Protein AF-A0A7J7FVP9-F1 (afdb_monomer_lite)

Structure (mmCIF, N/CA/C/O backbone):
data_AF-A0A7J7FVP9-F1
#
_entry.id   AF-A0A7J7FVP9-F1
#
loop_
_atom_site.group_PDB
_atom_site.id
_atom_site.type_symbol
_atom_site.label_atom_id
_atom_site.label_alt_id
_atom_site.label_comp_id
_atom_site.label_asym_id
_atom_site.label_entity_id
_atom_site.label_seq_id
_atom_site.pdbx_PDB_ins_code
_atom_site.Cartn_x
_atom_site.Cartn_y
_atom_site.Cartn_z
_atom_site.occupancy
_atom_site.B_iso_or_equiv
_atom_site.auth_seq_id
_atom_site.auth_comp_id
_atom_site.auth_asym_id
_atom_site.auth_atom_id
_atom_site.pdbx_PDB_model_num
ATOM 1 N N . MET A 1 1 ? 51.820 -10.305 -64.524 1.00 46.25 1 MET A N 1
ATOM 2 C CA . MET A 1 1 ? 53.115 -10.790 -65.041 1.00 46.25 1 MET A CA 1
ATOM 3 C C . MET A 1 1 ? 53.000 -12.302 -65.089 1.00 46.25 1 MET A C 1
ATOM 5 O O . MET A 1 1 ? 53.019 -12.920 -64.034 1.00 46.25 1 MET A O 1
ATOM 9 N N . ALA A 1 2 ? 52.688 -12.874 -66.255 1.00 51.16 2 ALA A N 1
ATOM 10 C CA . ALA A 1 2 ? 52.626 -14.327 -66.386 1.00 51.16 2 ALA A CA 1
ATOM 11 C C . ALA A 1 2 ? 54.058 -14.850 -66.218 1.00 51.16 2 ALA A C 1
ATOM 13 O O . ALA A 1 2 ? 54.921 -14.568 -67.045 1.00 51.16 2 ALA A O 1
ATOM 14 N N . LEU A 1 3 ? 54.328 -15.476 -65.075 1.00 54.69 3 LEU A N 1
ATOM 15 C CA . LEU A 1 3 ? 55.591 -16.151 -64.811 1.00 54.69 3 LEU A CA 1
ATOM 16 C C . LEU A 1 3 ? 55.612 -17.394 -65.698 1.00 54.69 3 LEU A C 1
ATOM 18 O O . LEU A 1 3 ? 54.770 -18.268 -65.521 1.00 54.69 3 LEU A O 1
ATOM 22 N N . LEU A 1 4 ? 56.534 -17.437 -66.662 1.00 61.69 4 LEU A N 1
ATOM 23 C CA . LEU A 1 4 ? 56.798 -18.642 -67.441 1.00 61.69 4 LEU A CA 1
ATOM 24 C C . LEU A 1 4 ? 57.354 -19.675 -66.456 1.00 61.69 4 LEU A C 1
ATOM 26 O O . LEU A 1 4 ? 58.439 -19.477 -65.898 1.00 61.69 4 LEU A O 1
ATOM 30 N N . LEU A 1 5 ? 56.562 -20.695 -66.133 1.00 66.50 5 LEU A N 1
ATOM 31 C CA . LEU A 1 5 ? 56.961 -21.683 -65.140 1.00 66.50 5 LEU A CA 1
ATOM 32 C C . LEU A 1 5 ? 58.098 -22.527 -65.737 1.00 66.50 5 LEU A C 1
ATOM 34 O O . LEU A 1 5 ? 58.122 -22.741 -66.947 1.00 66.50 5 LEU A O 1
ATOM 38 N N . PRO A 1 6 ? 59.045 -23.039 -64.931 1.00 62.59 6 PRO A N 1
ATOM 39 C CA . PRO A 1 6 ? 60.166 -23.831 -65.445 1.00 62.59 6 PRO A CA 1
ATOM 40 C C . PRO A 1 6 ? 59.749 -25.000 -66.358 1.00 62.59 6 PRO A C 1
ATOM 42 O O . PRO A 1 6 ? 60.444 -25.293 -67.324 1.00 62.59 6 PRO A O 1
ATOM 45 N N . GLY A 1 7 ? 58.576 -25.600 -66.120 1.00 66.56 7 GLY A N 1
ATOM 46 C CA . GLY A 1 7 ? 58.023 -26.664 -66.970 1.00 66.56 7 GLY A CA 1
ATOM 47 C C . GLY A 1 7 ? 57.478 -26.205 -68.333 1.00 66.56 7 GLY A C 1
ATOM 48 O O . GLY A 1 7 ? 57.317 -27.032 -69.228 1.00 66.56 7 GLY A O 1
ATOM 49 N N . ASP A 1 8 ? 57.217 -24.910 -68.526 1.00 66.38 8 ASP A N 1
ATOM 50 C CA . ASP A 1 8 ? 56.791 -24.353 -69.819 1.00 66.38 8 ASP A CA 1
ATOM 51 C C . ASP A 1 8 ? 57.980 -24.226 -70.789 1.00 66.38 8 ASP A C 1
ATOM 53 O O . ASP A 1 8 ? 57.819 -24.350 -72.001 1.00 66.38 8 ASP A O 1
ATOM 57 N N . LEU A 1 9 ? 59.194 -24.028 -70.258 1.00 65.81 9 LEU A N 1
ATOM 58 C CA . LEU A 1 9 ? 60.435 -23.958 -71.040 1.00 65.81 9 LEU A CA 1
ATOM 59 C C . LEU A 1 9 ? 60.844 -25.327 -71.596 1.00 65.81 9 LEU A C 1
ATOM 61 O O . LEU A 1 9 ? 61.280 -25.410 -72.741 1.00 65.81 9 LEU A O 1
ATOM 65 N N . GLU A 1 10 ? 60.669 -26.393 -70.811 1.00 67.44 10 GLU A N 1
ATOM 66 C CA . GLU A 1 10 ? 60.951 -27.770 -71.241 1.00 67.44 10 GLU A CA 1
ATOM 67 C C . GLU A 1 10 ? 59.985 -28.223 -72.342 1.00 67.44 10 GLU A C 1
ATOM 69 O O . GLU A 1 10 ? 60.416 -28.794 -73.340 1.00 67.44 10 GLU A O 1
ATOM 74 N N . ARG A 1 11 ? 58.694 -27.884 -72.225 1.00 66.69 11 ARG A N 1
ATOM 75 C CA . ARG A 1 11 ? 57.677 -28.208 -73.238 1.00 66.69 11 ARG A CA 1
ATOM 76 C C . ARG A 1 11 ? 57.886 -27.453 -74.558 1.00 66.69 11 ARG A C 1
ATOM 78 O O . ARG A 1 11 ? 57.565 -27.983 -75.614 1.00 66.69 11 ARG A O 1
ATOM 85 N N . ASN A 1 12 ? 58.448 -26.243 -74.517 1.00 64.56 12 ASN A N 1
ATOM 86 C CA . ASN A 1 12 ? 58.739 -25.441 -75.713 1.00 64.56 12 ASN A CA 1
ATOM 87 C C . ASN A 1 12 ? 59.925 -25.970 -76.544 1.00 64.56 12 ASN A C 1
ATOM 89 O O . ASN A 1 12 ? 59.983 -25.717 -77.746 1.00 64.56 12 ASN A O 1
ATOM 93 N N . ALA A 1 13 ? 60.855 -26.724 -75.944 1.00 65.88 13 ALA A N 1
ATOM 94 C CA . ALA A 1 13 ? 62.005 -27.298 -76.654 1.00 65.88 13 ALA A CA 1
ATOM 95 C C . ALA A 1 13 ? 61.624 -28.421 -77.643 1.00 65.88 13 ALA A C 1
ATOM 97 O O . ALA A 1 13 ? 62.423 -28.762 -78.514 1.00 65.88 13 ALA A O 1
ATOM 98 N N . GLU A 1 14 ? 60.414 -28.979 -77.521 1.00 70.06 14 GLU A N 1
ATOM 99 C CA . GLU A 1 14 ? 59.884 -30.042 -78.389 1.00 70.06 14 GLU A CA 1
ATOM 100 C C . GLU A 1 14 ? 59.126 -29.513 -79.625 1.00 70.06 14 GLU A C 1
ATOM 102 O O . GLU A 1 14 ? 58.870 -30.278 -80.555 1.00 70.06 14 GLU A O 1
ATOM 107 N N . TYR A 1 15 ? 58.788 -28.217 -79.673 1.00 69.94 15 TYR A N 1
ATOM 108 C CA . TYR A 1 15 ? 58.068 -27.589 -80.793 1.00 69.94 15 TYR A CA 1
ATOM 109 C C . TYR A 1 15 ? 59.016 -27.029 -81.864 1.00 69.94 15 TYR A C 1
ATOM 111 O O . TYR A 1 15 ? 60.122 -26.568 -81.566 1.00 69.94 15 TYR A O 1
ATOM 119 N N . SER A 1 16 ? 58.577 -26.998 -83.129 1.00 78.81 16 SER A N 1
ATOM 120 C CA . SER A 1 16 ? 59.342 -26.341 -84.201 1.00 78.81 16 SER A CA 1
ATOM 121 C C . SER A 1 16 ? 59.449 -24.826 -83.967 1.00 78.81 16 SER A C 1
ATOM 123 O O . SER A 1 16 ? 58.600 -24.221 -83.311 1.00 78.81 16 SER A O 1
ATOM 125 N N . GLU A 1 17 ? 60.479 -24.174 -84.520 1.00 76.06 17 GLU A N 1
ATOM 126 C CA . GLU A 1 17 ? 60.683 -22.719 -84.369 1.00 76.06 17 GLU A CA 1
ATOM 127 C C . GLU A 1 17 ? 59.438 -21.901 -84.767 1.00 76.06 17 GLU A C 1
ATOM 129 O O . GLU A 1 17 ? 59.111 -20.897 -84.132 1.00 76.06 17 GLU A O 1
ATOM 134 N N . TYR A 1 18 ? 58.706 -22.366 -85.785 1.00 82.00 18 TYR A N 1
ATOM 135 C CA . TYR A 1 18 ? 57.476 -21.736 -86.263 1.00 82.00 18 TYR A CA 1
ATOM 136 C C . TYR A 1 18 ? 56.301 -21.895 -85.282 1.00 82.00 18 TYR A C 1
ATOM 138 O O . TYR A 1 18 ? 55.587 -20.928 -85.013 1.00 82.00 18 TYR A O 1
ATOM 146 N N . GLU A 1 19 ? 56.113 -23.084 -84.705 1.00 81.62 19 GLU A N 1
ATOM 147 C CA . GLU A 1 19 ? 55.066 -23.346 -83.703 1.00 81.62 19 GLU A CA 1
ATOM 148 C C . GLU A 1 19 ? 55.330 -22.587 -82.400 1.00 81.62 19 GLU A C 1
ATOM 150 O O . GLU A 1 19 ? 54.413 -21.999 -81.828 1.00 81.62 19 GLU A O 1
ATOM 155 N N . ASN A 1 20 ? 56.596 -22.506 -81.986 1.00 82.38 20 ASN A N 1
ATOM 156 C CA . ASN A 1 20 ? 57.019 -21.698 -80.846 1.00 82.38 20 ASN A CA 1
ATOM 157 C C . ASN A 1 20 ? 56.723 -20.201 -81.055 1.00 82.38 20 ASN A C 1
ATOM 159 O O . ASN A 1 20 ? 56.251 -19.526 -80.137 1.00 82.38 20 ASN A O 1
ATOM 163 N N . TYR A 1 21 ? 56.945 -19.673 -82.265 1.00 83.69 21 TYR A N 1
ATOM 164 C CA . TYR A 1 21 ? 56.615 -18.283 -82.596 1.00 83.69 21 TYR A CA 1
ATOM 165 C C . TYR A 1 21 ? 55.100 -18.020 -82.570 1.00 83.69 21 TYR A C 1
ATOM 167 O O . TYR A 1 21 ? 54.656 -17.021 -81.997 1.00 83.69 21 TYR A O 1
ATOM 175 N N . ALA A 1 22 ? 54.296 -18.927 -83.132 1.00 86.31 22 ALA A N 1
ATOM 176 C CA . ALA A 1 22 ? 52.837 -18.824 -83.111 1.00 86.31 22 ALA A CA 1
ATOM 177 C C . ALA A 1 22 ? 52.268 -18.889 -81.680 1.00 86.31 22 ALA A C 1
ATOM 179 O O . ALA A 1 22 ? 51.412 -18.077 -81.317 1.00 86.31 22 ALA A O 1
ATOM 180 N N . LEU A 1 23 ? 52.790 -19.792 -80.844 1.00 85.75 23 LEU A N 1
ATOM 181 C CA . LEU A 1 23 ? 52.402 -19.933 -79.439 1.00 85.75 23 LEU A CA 1
ATOM 182 C C . LEU A 1 23 ? 52.766 -18.685 -78.615 1.00 85.75 23 LEU A C 1
ATOM 184 O O . LEU A 1 23 ? 51.957 -18.201 -77.820 1.00 85.75 23 LEU A O 1
ATOM 188 N N . MET A 1 24 ? 53.948 -18.105 -78.848 1.00 87.00 24 MET A N 1
ATOM 189 C CA . MET A 1 24 ? 54.376 -16.851 -78.215 1.00 87.00 24 MET A CA 1
ATOM 190 C C . MET A 1 24 ? 53.452 -15.685 -78.580 1.00 87.00 24 MET A C 1
ATOM 192 O O . MET A 1 24 ? 53.012 -14.947 -77.693 1.00 87.00 24 MET A O 1
ATOM 196 N N . LEU A 1 25 ? 53.088 -15.552 -79.859 1.00 89.06 25 LEU A N 1
ATOM 197 C CA . LEU A 1 25 ? 52.128 -14.540 -80.299 1.00 89.06 25 LEU A CA 1
ATOM 198 C C . LEU A 1 25 ? 50.765 -14.734 -79.625 1.00 89.06 25 LEU A C 1
ATOM 200 O O . LEU A 1 25 ? 50.219 -13.772 -79.083 1.00 89.06 25 LEU A O 1
ATOM 204 N N . GLN A 1 26 ? 50.244 -15.960 -79.573 1.00 89.88 26 GLN A N 1
ATOM 205 C CA . GLN A 1 26 ? 48.969 -16.257 -78.916 1.00 89.88 26 GLN A CA 1
ATOM 206 C C . GLN A 1 26 ? 48.980 -15.890 -77.425 1.00 89.88 26 GLN A C 1
ATOM 208 O O . GLN A 1 26 ? 48.074 -15.199 -76.951 1.00 89.88 26 GLN A O 1
ATOM 213 N N . HIS A 1 27 ? 50.013 -16.294 -76.682 1.00 86.75 27 HIS A N 1
ATOM 214 C CA . HIS A 1 27 ? 50.136 -15.945 -75.267 1.00 86.75 27 HIS A CA 1
ATOM 215 C C . HIS A 1 27 ? 50.326 -14.445 -75.048 1.00 86.75 27 HIS A C 1
ATOM 217 O O . HIS A 1 27 ? 49.789 -13.904 -74.082 1.00 86.75 27 HIS A O 1
ATOM 223 N N . SER A 1 28 ? 51.031 -13.753 -75.948 1.00 87.19 28 SER A N 1
ATOM 224 C CA . SER A 1 28 ? 51.177 -12.297 -75.874 1.00 87.19 28 SER A CA 1
ATOM 225 C C . SER A 1 28 ? 49.830 -11.587 -76.040 1.00 87.19 28 SER A C 1
ATOM 227 O O . SER A 1 28 ? 49.496 -10.714 -75.238 1.00 87.19 28 SER A O 1
ATOM 229 N N . VAL A 1 29 ? 49.002 -12.023 -76.996 1.00 94.50 29 VAL A N 1
ATOM 230 C CA . VAL A 1 29 ? 47.646 -11.494 -77.201 1.00 94.50 29 VAL A CA 1
ATOM 231 C C . VAL A 1 29 ? 46.778 -11.758 -75.972 1.00 94.50 29 VAL A C 1
ATOM 233 O O . VAL A 1 29 ? 46.127 -10.840 -75.473 1.00 94.50 29 VAL A O 1
ATOM 236 N N . GLN A 1 30 ? 46.814 -12.977 -75.429 1.00 93.81 30 GLN A N 1
ATOM 237 C CA . GLN A 1 30 ? 46.062 -13.332 -74.225 1.00 93.81 30 GLN A CA 1
ATOM 238 C C . GLN A 1 30 ? 46.515 -12.509 -73.004 1.00 93.81 30 GLN A C 1
ATOM 240 O O . GLN A 1 30 ? 45.684 -12.029 -72.234 1.00 93.81 30 GLN A O 1
ATOM 245 N N . ALA A 1 31 ? 47.822 -12.286 -72.835 1.00 92.75 31 ALA A N 1
ATOM 246 C CA . ALA A 1 31 ? 48.372 -11.467 -71.755 1.00 92.75 31 ALA A CA 1
ATOM 247 C C . ALA A 1 31 ? 47.945 -9.995 -71.866 1.00 92.75 31 ALA A C 1
ATOM 249 O O . ALA A 1 31 ? 47.614 -9.381 -70.850 1.00 92.75 31 ALA A O 1
ATOM 250 N N . ILE A 1 32 ? 47.905 -9.442 -73.082 1.00 94.12 32 ILE A N 1
ATOM 251 C CA . ILE A 1 32 ? 47.421 -8.078 -73.338 1.00 94.12 32 ILE A CA 1
ATOM 252 C C . ILE A 1 32 ? 45.931 -7.965 -72.999 1.00 94.12 32 ILE A C 1
ATOM 254 O O . ILE A 1 32 ? 45.536 -7.027 -72.309 1.00 94.12 32 ILE A O 1
ATOM 258 N N . GLN A 1 33 ? 45.107 -8.928 -73.424 1.00 95.12 33 GLN A N 1
ATOM 259 C CA . GLN A 1 33 ? 43.673 -8.949 -73.111 1.00 95.12 33 GLN A CA 1
ATOM 260 C C . GLN A 1 33 ? 43.418 -9.019 -71.601 1.00 95.12 33 GLN A C 1
ATOM 262 O O . GLN A 1 33 ? 42.625 -8.235 -71.079 1.00 95.12 33 GLN A O 1
ATOM 267 N N . HIS A 1 34 ? 44.130 -9.895 -70.885 1.00 94.88 34 HIS A N 1
ATOM 268 C CA . HIS A 1 34 ? 44.042 -9.987 -69.423 1.00 94.88 34 HIS A CA 1
ATOM 269 C C . HIS A 1 34 ? 44.484 -8.697 -68.734 1.00 94.88 34 HIS A C 1
ATOM 271 O O . HIS A 1 34 ? 43.814 -8.235 -67.813 1.00 94.88 34 HIS A O 1
ATOM 277 N N . ALA A 1 35 ? 45.583 -8.085 -69.183 1.00 95.81 35 ALA A N 1
ATOM 278 C CA . ALA A 1 35 ? 46.056 -6.816 -68.635 1.00 95.81 35 ALA A CA 1
ATOM 279 C C . ALA A 1 35 ? 45.042 -5.684 -68.859 1.00 95.81 35 ALA A C 1
ATOM 281 O O . ALA A 1 35 ? 44.807 -4.883 -67.952 1.00 95.81 35 ALA A O 1
ATOM 282 N N . HIS A 1 36 ? 44.414 -5.634 -70.035 1.00 95.81 36 HIS A N 1
ATOM 283 C CA . HIS A 1 36 ? 43.373 -4.660 -70.347 1.00 95.81 36 HIS A CA 1
ATOM 284 C C . HIS A 1 36 ? 42.126 -4.861 -69.477 1.00 95.81 36 HIS A C 1
ATOM 286 O O . HIS A 1 36 ? 41.675 -3.910 -68.844 1.00 95.81 36 HIS A O 1
ATOM 292 N N . LEU A 1 37 ? 41.615 -6.093 -69.372 1.00 95.94 37 LEU A N 1
ATOM 293 C CA . LEU A 1 37 ? 40.459 -6.413 -68.527 1.00 95.94 37 LEU A CA 1
ATOM 294 C C . LEU A 1 37 ? 40.721 -6.071 -67.053 1.00 95.94 37 LEU A C 1
ATOM 296 O O . LEU A 1 37 ? 39.905 -5.409 -66.416 1.00 95.94 37 LEU A O 1
ATOM 300 N N . PHE A 1 38 ? 41.889 -6.454 -66.530 1.00 96.25 38 PHE A N 1
ATOM 301 C CA . PHE A 1 38 ? 42.303 -6.103 -65.172 1.00 96.25 38 PHE A CA 1
ATOM 302 C C . PHE A 1 38 ? 42.382 -4.581 -64.972 1.00 96.25 38 PHE A C 1
ATOM 304 O O . PHE A 1 38 ? 41.944 -4.065 -63.944 1.00 96.25 38 PHE A O 1
ATOM 311 N N . SER A 1 39 ? 42.893 -3.848 -65.965 1.00 95.31 39 SER A N 1
ATOM 312 C CA . SER A 1 39 ? 42.978 -2.383 -65.917 1.00 95.31 39 SER A CA 1
ATOM 313 C C . SER A 1 39 ? 41.597 -1.726 -65.922 1.00 95.31 39 SER A C 1
ATOM 315 O O . SER A 1 39 ? 41.376 -0.794 -65.149 1.00 95.31 39 SER A O 1
ATOM 317 N N . MET A 1 40 ? 40.659 -2.225 -66.734 1.00 95.44 40 MET A N 1
ATOM 318 C CA . MET A 1 40 ? 39.269 -1.756 -66.738 1.00 95.44 40 MET A CA 1
ATOM 319 C C . MET A 1 40 ? 38.600 -1.986 -65.381 1.00 95.44 40 MET A C 1
ATOM 321 O O . MET A 1 40 ? 38.047 -1.051 -64.809 1.00 95.44 40 MET A O 1
ATOM 325 N N . GLN A 1 41 ? 38.732 -3.184 -64.806 1.00 96.38 41 GLN A N 1
ATOM 326 C CA . GLN A 1 41 ? 38.165 -3.495 -63.490 1.00 96.38 41 GLN A CA 1
ATOM 327 C C . GLN A 1 41 ? 38.765 -2.621 -62.374 1.00 96.38 41 GLN A C 1
ATOM 329 O O . GLN A 1 41 ? 38.049 -2.137 -61.490 1.00 96.38 41 GLN A O 1
ATOM 334 N N . ALA A 1 42 ? 40.081 -2.392 -62.402 1.00 96.19 42 ALA A N 1
ATOM 335 C CA . ALA A 1 42 ? 40.752 -1.506 -61.454 1.00 96.19 42 ALA A CA 1
ATOM 336 C C . ALA A 1 42 ? 40.288 -0.047 -61.609 1.00 96.19 42 ALA A C 1
ATOM 338 O O . ALA A 1 42 ? 40.115 0.651 -60.607 1.00 96.19 42 ALA A O 1
ATOM 339 N N . PHE A 1 43 ? 40.054 0.405 -62.845 1.00 95.62 43 PHE A N 1
ATOM 340 C CA . PHE A 1 43 ? 39.521 1.734 -63.134 1.00 95.62 43 PHE A CA 1
ATOM 341 C C . PHE A 1 43 ? 38.090 1.896 -62.609 1.00 95.62 43 PHE A C 1
ATOM 343 O O . PHE A 1 43 ? 37.846 2.824 -61.841 1.00 95.62 43 PHE A O 1
ATOM 350 N N . GLU A 1 44 ? 37.188 0.957 -62.907 1.00 94.69 44 GLU A N 1
ATOM 351 C CA . GLU A 1 44 ? 35.811 0.958 -62.385 1.00 94.69 44 GLU A CA 1
ATOM 352 C C . GLU A 1 44 ? 35.775 0.945 -60.848 1.00 94.69 44 GLU A C 1
ATOM 354 O O . GLU A 1 44 ? 34.985 1.648 -60.217 1.00 94.69 44 GLU A O 1
ATOM 359 N N . THR A 1 45 ? 36.660 0.171 -60.210 1.00 95.56 45 THR A N 1
ATOM 360 C CA . THR A 1 45 ? 36.768 0.137 -58.742 1.00 95.56 45 THR A CA 1
ATOM 361 C C . THR A 1 45 ? 37.244 1.481 -58.190 1.00 95.56 45 THR A C 1
ATOM 363 O O . THR A 1 45 ? 36.721 1.970 -57.187 1.00 95.56 45 THR A O 1
ATOM 366 N N . ARG A 1 46 ? 38.227 2.107 -58.848 1.00 96.06 46 ARG A N 1
ATOM 367 C CA . ARG A 1 46 ? 38.750 3.425 -58.467 1.00 96.06 46 ARG A CA 1
ATOM 368 C C . ARG A 1 46 ? 37.705 4.525 -58.642 1.00 96.06 46 ARG A C 1
ATOM 370 O O . ARG A 1 46 ? 37.678 5.442 -57.824 1.00 96.06 46 ARG A O 1
ATOM 377 N N . GLU A 1 47 ? 36.871 4.429 -59.670 1.00 95.62 47 GLU A N 1
ATOM 378 C CA . GLU A 1 47 ? 35.770 5.357 -59.934 1.00 95.62 47 GLU A CA 1
ATOM 379 C C . GLU A 1 47 ? 34.696 5.298 -58.836 1.00 95.62 47 GLU A C 1
ATOM 381 O O . GLU A 1 47 ? 34.256 6.345 -58.369 1.00 95.62 47 GLU A O 1
ATOM 386 N N . LYS A 1 48 ? 34.349 4.099 -58.343 1.00 96.56 48 LYS A N 1
ATOM 387 C CA . LYS A 1 48 ? 33.351 3.897 -57.267 1.00 96.56 48 LYS A CA 1
ATOM 388 C C . LYS A 1 48 ? 33.880 4.181 -55.854 1.00 96.56 48 LYS A C 1
ATOM 390 O O . LYS A 1 48 ? 33.115 4.497 -54.943 1.00 96.56 48 LYS A O 1
ATOM 395 N N . LEU A 1 49 ? 35.193 4.083 -55.641 1.00 96.69 49 LEU A N 1
ATOM 396 C CA . LEU A 1 49 ? 35.846 4.296 -54.343 1.00 96.69 49 LEU A CA 1
ATOM 397 C C . LEU A 1 49 ? 35.483 5.618 -53.619 1.00 96.69 49 LEU A C 1
ATOM 399 O O . LEU A 1 49 ? 35.263 5.573 -52.404 1.00 96.69 49 LEU A O 1
ATOM 403 N N . PRO A 1 50 ? 35.440 6.800 -54.269 1.00 96.19 50 PRO A N 1
ATOM 404 C CA . PRO A 1 50 ? 35.067 8.046 -53.598 1.00 96.19 50 PRO A CA 1
ATOM 405 C C . PRO A 1 50 ? 33.621 8.056 -53.092 1.00 96.19 50 PRO A C 1
ATOM 407 O O . PRO A 1 50 ? 33.377 8.623 -52.025 1.00 96.19 50 PRO A O 1
ATOM 410 N N . ASP A 1 51 ? 32.690 7.429 -53.812 1.00 97.19 51 ASP A N 1
ATOM 411 C CA . ASP A 1 51 ? 31.285 7.339 -53.405 1.00 97.19 51 ASP A CA 1
ATOM 412 C C . ASP A 1 51 ? 31.153 6.460 -52.162 1.00 97.19 51 ASP A C 1
ATOM 414 O O . ASP A 1 51 ? 30.671 6.934 -51.131 1.00 97.19 51 ASP A O 1
ATOM 418 N N . ILE A 1 52 ? 31.756 5.265 -52.189 1.00 96.94 52 ILE A N 1
ATOM 419 C CA . ILE A 1 52 ? 31.842 4.364 -51.026 1.00 96.94 52 ILE A CA 1
ATOM 420 C C . ILE A 1 52 ? 32.472 5.089 -49.827 1.00 96.94 52 ILE A C 1
ATOM 422 O O . ILE A 1 52 ? 31.998 4.993 -48.696 1.00 96.94 52 ILE A O 1
ATOM 426 N N . LYS A 1 53 ? 33.535 5.873 -50.042 1.00 97.19 53 LYS A N 1
ATOM 427 C CA . LYS A 1 53 ? 34.184 6.639 -48.966 1.00 97.19 53 LYS A CA 1
ATOM 428 C C . LYS A 1 53 ? 33.268 7.718 -48.377 1.00 97.19 53 LYS A C 1
ATOM 430 O O . LYS A 1 53 ? 33.319 7.961 -47.163 1.00 97.19 53 LYS A O 1
ATOM 435 N N . ARG A 1 54 ? 32.456 8.385 -49.205 1.00 97.00 54 ARG A N 1
ATOM 436 C CA . ARG A 1 54 ? 31.456 9.363 -48.744 1.00 97.00 54 ARG A CA 1
ATOM 437 C C . ARG A 1 54 ? 30.354 8.674 -47.942 1.00 97.00 54 ARG A C 1
ATOM 439 O O . ARG A 1 54 ? 30.063 9.143 -46.843 1.00 97.00 54 ARG A O 1
ATOM 446 N N . GLU A 1 55 ? 29.842 7.541 -48.411 1.00 97.50 55 GLU A N 1
ATOM 447 C CA . GLU A 1 55 ? 28.843 6.730 -47.702 1.00 97.50 55 GLU A CA 1
ATOM 448 C C . GLU A 1 55 ? 29.358 6.234 -46.348 1.00 97.50 55 GLU A C 1
ATOM 450 O O . GLU A 1 55 ? 28.723 6.475 -45.324 1.00 97.50 55 GLU A O 1
ATOM 455 N N . VAL A 1 56 ? 30.562 5.655 -46.288 1.00 97.62 56 VAL A N 1
ATOM 456 C CA . VAL A 1 56 ? 31.185 5.222 -45.021 1.00 97.62 56 VAL A CA 1
ATOM 457 C C . VAL A 1 56 ? 31.335 6.394 -44.044 1.00 97.62 56 VAL A C 1
ATOM 459 O O . VAL A 1 56 ? 31.148 6.242 -42.835 1.00 97.62 56 VAL A O 1
ATOM 462 N N . SER A 1 57 ? 31.647 7.590 -44.548 1.00 97.88 57 SER A N 1
ATOM 463 C CA . SER A 1 57 ? 31.750 8.793 -43.716 1.00 97.88 57 SER A CA 1
ATOM 464 C C . SER A 1 57 ? 30.387 9.277 -43.208 1.00 97.88 57 SER A C 1
ATOM 466 O O . SER A 1 57 ? 30.307 9.741 -42.068 1.00 97.88 57 SER A O 1
ATOM 468 N N . ALA A 1 58 ? 29.330 9.170 -44.019 1.00 98.00 58 ALA A N 1
ATOM 469 C CA . ALA A 1 58 ? 27.955 9.478 -43.627 1.00 98.00 58 ALA A CA 1
ATOM 470 C C . ALA A 1 58 ? 27.448 8.485 -42.570 1.00 98.00 58 ALA A C 1
ATOM 472 O O . ALA A 1 58 ? 27.098 8.903 -41.465 1.00 98.00 58 ALA A O 1
ATOM 473 N N . LEU A 1 59 ? 27.581 7.181 -42.831 1.00 97.81 59 LEU A N 1
ATOM 474 C CA . LEU A 1 59 ? 27.224 6.106 -41.900 1.00 97.81 59 LEU A CA 1
ATOM 475 C C . LEU A 1 59 ? 27.956 6.229 -40.561 1.00 97.81 59 LEU A C 1
ATOM 477 O O . LEU A 1 59 ? 27.386 5.978 -39.502 1.00 97.81 59 LEU A O 1
ATOM 481 N N . LYS A 1 60 ? 29.222 6.662 -40.562 1.00 97.88 60 LYS A N 1
ATOM 482 C CA . LYS A 1 60 ? 29.970 6.917 -39.322 1.00 97.88 60 LYS A CA 1
ATOM 483 C C . LYS A 1 60 ? 29.377 8.067 -38.502 1.00 97.88 60 LYS A C 1
ATOM 485 O O . LYS A 1 60 ? 29.414 8.012 -37.272 1.00 97.88 60 LYS A O 1
ATOM 490 N N . LYS A 1 61 ? 28.878 9.126 -39.148 1.00 97.69 61 LYS A N 1
ATOM 491 C CA . LYS A 1 61 ? 28.215 10.247 -38.457 1.00 97.69 61 LYS A CA 1
ATOM 492 C C . LYS A 1 61 ? 26.859 9.817 -37.906 1.00 97.69 61 LYS A C 1
ATOM 494 O O . LYS A 1 61 ? 26.564 10.118 -36.753 1.00 97.69 61 LYS A O 1
ATOM 499 N N . GLU A 1 62 ? 26.089 9.072 -38.689 1.00 98.06 62 GLU A N 1
ATOM 500 C CA . GLU A 1 62 ? 24.796 8.527 -38.271 1.00 98.06 62 GLU A CA 1
ATOM 501 C C . GLU A 1 62 ? 24.943 7.553 -37.102 1.00 98.06 62 GLU A C 1
ATOM 503 O O . GLU A 1 62 ? 24.255 7.722 -36.103 1.00 98.06 62 GLU A O 1
ATOM 508 N N . ASN A 1 63 ? 25.914 6.633 -37.139 1.00 97.81 63 ASN A N 1
ATOM 509 C CA . ASN A 1 63 ? 26.199 5.731 -36.015 1.00 97.81 63 ASN A CA 1
ATOM 510 C C . ASN A 1 63 ? 26.501 6.487 -34.716 1.00 97.81 63 ASN A C 1
ATOM 512 O O . ASN A 1 63 ? 26.025 6.109 -33.649 1.00 97.81 63 ASN A O 1
ATOM 516 N N . LYS A 1 64 ? 27.256 7.592 -34.789 1.00 98.25 64 LYS A N 1
ATOM 517 C CA . LYS A 1 64 ? 27.494 8.443 -33.614 1.00 98.25 64 LYS A CA 1
ATOM 518 C C . LYS A 1 64 ? 26.205 9.089 -33.103 1.00 98.25 64 LYS A C 1
ATOM 520 O O . LYS A 1 64 ? 26.008 9.145 -31.895 1.00 98.25 64 LYS A O 1
ATOM 525 N N . ALA A 1 65 ? 25.346 9.570 -34.001 1.00 98.19 65 ALA A N 1
ATOM 526 C CA . ALA A 1 65 ? 24.062 10.166 -33.636 1.00 98.19 65 ALA A CA 1
ATOM 527 C C . ALA A 1 65 ? 23.075 9.135 -33.060 1.00 98.19 65 ALA A C 1
ATOM 529 O O . ALA A 1 65 ? 22.310 9.450 -32.154 1.00 98.19 65 ALA A O 1
ATOM 530 N N . VAL A 1 66 ? 23.092 7.899 -33.560 1.00 98.31 66 VAL A N 1
ATOM 531 C CA . VAL A 1 66 ? 22.305 6.789 -33.007 1.00 98.31 66 VAL A CA 1
ATOM 532 C C . VAL A 1 66 ? 22.810 6.423 -31.616 1.00 98.31 66 VAL A C 1
ATOM 534 O O . VAL A 1 66 ? 22.003 6.301 -30.703 1.00 98.31 66 VAL A O 1
ATOM 537 N N . LEU A 1 67 ? 24.127 6.342 -31.414 1.00 97.88 67 LEU A N 1
ATOM 538 C CA . LEU A 1 67 ? 24.716 6.031 -30.110 1.00 97.88 67 LEU A CA 1
ATOM 539 C C . LEU A 1 67 ? 24.336 7.070 -29.044 1.00 97.88 67 LEU A C 1
ATOM 541 O O . LEU A 1 67 ? 23.976 6.703 -27.928 1.00 97.88 67 LEU A O 1
ATOM 545 N N . THR A 1 68 ? 24.349 8.367 -29.373 1.00 98.00 68 THR A N 1
ATOM 546 C CA . THR A 1 68 ? 23.915 9.404 -28.420 1.00 98.00 68 THR A CA 1
ATOM 547 C C . THR A 1 68 ? 22.420 9.330 -28.114 1.00 98.00 68 THR A C 1
ATOM 549 O O . THR A 1 68 ? 22.031 9.525 -26.963 1.00 98.00 68 THR A O 1
ATOM 552 N N . LYS A 1 69 ? 21.576 9.014 -29.107 1.00 98.25 69 LYS A N 1
ATOM 553 C CA . LYS A 1 69 ? 20.139 8.775 -28.889 1.00 98.25 69 LYS A CA 1
ATOM 554 C C . LYS A 1 69 ? 19.892 7.546 -28.014 1.00 98.25 69 LYS A C 1
ATOM 556 O O . LYS A 1 69 ? 19.069 7.626 -27.111 1.00 98.25 69 LYS A O 1
ATOM 561 N N . MET A 1 70 ? 20.621 6.455 -28.247 1.00 97.62 70 MET A N 1
ATOM 562 C CA . MET A 1 70 ? 20.536 5.230 -27.449 1.00 97.62 70 MET A CA 1
ATOM 563 C C . MET A 1 70 ? 20.878 5.510 -25.986 1.00 97.62 70 MET A C 1
ATOM 565 O O . MET A 1 70 ? 20.092 5.164 -25.115 1.00 97.62 70 MET A O 1
ATOM 569 N N . LYS A 1 71 ? 21.971 6.238 -25.727 1.00 97.94 71 LYS A N 1
ATOM 570 C CA . LYS A 1 71 ? 22.346 6.627 -24.363 1.00 97.94 71 LYS A CA 1
ATOM 571 C C . LYS A 1 71 ? 21.275 7.486 -23.677 1.00 97.94 71 LYS A C 1
ATOM 573 O O . LYS A 1 71 ? 20.944 7.252 -22.527 1.00 97.94 71 LYS A O 1
ATOM 578 N N . LYS A 1 72 ? 20.678 8.446 -24.395 1.00 98.19 72 LYS A N 1
ATOM 579 C CA . LYS A 1 72 ? 19.581 9.264 -23.848 1.00 98.19 72 LYS A CA 1
ATOM 580 C C . LYS A 1 72 ? 18.349 8.421 -23.489 1.00 98.19 72 LYS A C 1
ATOM 582 O O . LYS A 1 72 ? 17.701 8.696 -22.485 1.00 98.19 72 LYS A O 1
ATOM 587 N N . LEU A 1 73 ? 18.000 7.443 -24.326 1.00 97.62 73 LEU A N 1
ATOM 588 C CA . LEU A 1 73 ? 16.878 6.540 -24.058 1.00 97.62 73 LEU A CA 1
ATOM 589 C C . LEU A 1 73 ? 17.177 5.586 -22.898 1.00 97.62 73 LEU A C 1
ATOM 591 O O . LEU A 1 73 ? 16.271 5.288 -22.131 1.00 97.62 73 LEU A O 1
ATOM 595 N N . GLU A 1 74 ? 18.427 5.152 -22.747 1.00 96.94 74 GLU A N 1
ATOM 596 C CA . GLU A 1 74 ? 18.885 4.362 -21.601 1.00 96.94 74 GLU A CA 1
ATOM 597 C C . GLU A 1 74 ? 18.731 5.147 -20.290 1.00 96.94 74 GLU A C 1
ATOM 599 O O . GLU A 1 74 ? 18.069 4.664 -19.374 1.00 96.94 74 GLU A O 1
ATOM 604 N N . ASP A 1 75 ? 19.204 6.399 -20.246 1.00 97.94 75 ASP A N 1
ATOM 605 C CA . ASP A 1 75 ? 19.023 7.284 -19.085 1.00 97.94 75 ASP A CA 1
ATOM 606 C C . ASP A 1 75 ? 17.524 7.507 -18.770 1.00 97.94 75 ASP A C 1
ATOM 608 O O . ASP A 1 75 ? 17.106 7.530 -17.610 1.00 97.94 75 ASP A O 1
ATOM 612 N N . GLN A 1 76 ? 16.683 7.651 -19.804 1.00 97.88 76 GLN A N 1
ATOM 613 C CA . GLN A 1 76 ? 15.232 7.803 -19.645 1.00 97.88 76 GLN A CA 1
ATOM 614 C C . GLN A 1 76 ? 14.567 6.524 -19.119 1.00 97.88 76 GLN A C 1
ATOM 616 O O . GLN A 1 76 ? 13.675 6.609 -18.274 1.00 97.88 76 GLN A O 1
ATOM 621 N N . ALA A 1 77 ? 14.984 5.353 -19.600 1.00 96.75 77 ALA A N 1
ATOM 622 C CA . ALA A 1 77 ? 14.477 4.069 -19.132 1.00 96.75 77 ALA A CA 1
ATOM 623 C C . ALA A 1 77 ? 14.856 3.833 -17.665 1.00 96.75 77 ALA A C 1
ATOM 625 O O . ALA A 1 77 ? 14.002 3.426 -16.882 1.00 96.75 77 ALA A O 1
ATOM 626 N N . GLU A 1 78 ? 16.086 4.166 -17.264 1.00 97.31 78 GLU A N 1
ATOM 627 C CA . GLU A 1 78 ? 16.522 4.071 -15.866 1.00 97.31 78 GLU A CA 1
ATOM 628 C C . GLU A 1 78 ? 15.745 5.034 -14.950 1.00 97.31 78 GLU A C 1
ATOM 630 O O . GLU A 1 78 ? 15.400 4.695 -13.817 1.00 97.31 78 GLU A O 1
ATOM 635 N N . ALA A 1 79 ? 15.421 6.238 -15.429 1.00 97.62 79 ALA A N 1
ATOM 636 C CA . ALA A 1 79 ? 14.568 7.163 -14.686 1.00 97.62 79 ALA A CA 1
ATOM 637 C C . ALA A 1 79 ? 13.124 6.644 -14.555 1.00 97.62 79 ALA A C 1
ATOM 639 O O . ALA A 1 79 ? 12.525 6.759 -13.484 1.00 97.62 79 ALA A O 1
ATOM 640 N N . ALA A 1 80 ? 12.573 6.054 -15.620 1.00 96.38 80 ALA A N 1
ATOM 641 C CA . ALA A 1 80 ? 11.224 5.497 -15.624 1.00 96.38 80 ALA A CA 1
ATOM 642 C C . ALA A 1 80 ? 11.091 4.289 -14.685 1.00 96.38 80 ALA A C 1
ATOM 644 O O . ALA A 1 80 ? 10.119 4.217 -13.936 1.00 96.38 80 ALA A O 1
ATOM 645 N N . THR A 1 81 ? 12.075 3.385 -14.652 1.00 95.81 81 THR A N 1
ATOM 646 C CA . THR A 1 81 ? 12.059 2.231 -13.736 1.00 95.81 81 THR A CA 1
ATOM 647 C C . THR A 1 81 ? 12.165 2.659 -12.276 1.00 95.81 81 THR A C 1
ATOM 649 O O . THR A 1 81 ? 11.411 2.157 -11.445 1.00 95.81 81 THR A O 1
ATOM 652 N N . LYS A 1 82 ? 13.015 3.645 -11.954 1.00 96.69 82 LYS A N 1
ATOM 653 C CA . LYS A 1 82 ? 13.077 4.232 -10.601 1.00 96.69 82 LYS A CA 1
ATOM 654 C C . LYS A 1 82 ? 11.755 4.885 -10.202 1.00 96.69 82 LYS A C 1
ATOM 656 O O . LYS A 1 82 ? 11.304 4.717 -9.073 1.00 96.69 82 LYS A O 1
ATOM 661 N N . ALA A 1 83 ? 11.120 5.619 -11.116 1.00 94.94 83 ALA A N 1
ATOM 662 C CA . ALA A 1 83 ? 9.813 6.218 -10.861 1.00 94.94 83 ALA A CA 1
ATOM 663 C C . ALA A 1 83 ? 8.731 5.149 -10.633 1.00 94.94 83 ALA A C 1
ATOM 665 O O . ALA A 1 83 ? 7.925 5.292 -9.718 1.00 94.94 83 ALA A O 1
ATOM 666 N N . GLN A 1 84 ? 8.744 4.068 -11.416 1.00 94.62 84 GLN A N 1
ATOM 667 C CA . GLN A 1 84 ? 7.813 2.951 -11.274 1.00 94.62 84 GLN A CA 1
ATOM 668 C C . GLN A 1 84 ? 7.983 2.229 -9.930 1.00 94.62 84 GLN A C 1
ATOM 670 O O . GLN A 1 84 ? 6.987 2.025 -9.243 1.00 94.62 84 GLN A O 1
ATOM 675 N N . GLN A 1 85 ? 9.218 1.935 -9.509 1.00 96.31 85 GLN A N 1
ATOM 676 C CA . GLN A 1 85 ? 9.497 1.329 -8.198 1.00 96.31 85 GLN A CA 1
ATOM 677 C C . GLN A 1 85 ? 8.991 2.198 -7.041 1.00 96.31 85 GLN A C 1
ATOM 679 O O . GLN A 1 85 ? 8.331 1.705 -6.136 1.00 96.31 85 GLN A O 1
ATOM 684 N N . MET A 1 86 ? 9.219 3.514 -7.100 1.00 92.94 86 MET A N 1
ATOM 685 C CA . MET A 1 86 ? 8.718 4.444 -6.078 1.00 92.94 86 MET A CA 1
ATOM 686 C C . MET A 1 86 ? 7.185 4.500 -6.018 1.00 92.94 86 MET A C 1
ATOM 688 O O . MET A 1 86 ? 6.621 4.819 -4.972 1.00 92.94 86 MET A O 1
ATOM 692 N N . VAL A 1 87 ? 6.493 4.262 -7.136 1.00 95.12 87 VAL A N 1
ATOM 693 C CA . VAL A 1 87 ? 5.026 4.160 -7.161 1.00 95.12 87 VAL A CA 1
ATOM 694 C C . VAL A 1 87 ? 4.582 2.825 -6.571 1.00 95.12 87 VAL A C 1
ATOM 696 O O . VAL A 1 87 ? 3.682 2.827 -5.737 1.00 95.12 87 VAL A O 1
ATOM 699 N N . GLU A 1 88 ? 5.236 1.724 -6.937 1.00 91.38 88 GLU A N 1
ATOM 700 C CA . GLU A 1 88 ? 4.958 0.380 -6.417 1.00 91.38 88 GLU A CA 1
ATOM 701 C C . GLU A 1 88 ? 5.110 0.329 -4.888 1.00 91.38 88 GLU A C 1
ATOM 703 O O . GLU A 1 88 ? 4.142 0.021 -4.192 1.00 91.38 88 GLU A O 1
ATOM 708 N N . GLU A 1 89 ? 6.238 0.798 -4.343 1.00 92.50 89 GLU A N 1
ATOM 709 C CA . GLU A 1 89 ? 6.467 0.886 -2.891 1.00 92.50 89 GLU A CA 1
ATOM 710 C C . GLU A 1 89 ? 5.406 1.746 -2.182 1.00 92.50 89 GLU A C 1
ATOM 712 O O . GLU A 1 89 ? 4.943 1.418 -1.085 1.00 92.50 89 GLU A O 1
ATOM 717 N N . LYS A 1 90 ? 4.966 2.848 -2.807 1.00 91.75 90 LYS A N 1
ATOM 718 C CA . LYS A 1 90 ? 3.886 3.687 -2.262 1.00 91.75 90 LYS A CA 1
ATOM 719 C C . LYS A 1 90 ? 2.538 2.976 -2.283 1.00 91.75 90 LYS A C 1
ATOM 721 O O . LYS A 1 90 ? 1.767 3.140 -1.338 1.00 91.75 90 LYS A O 1
ATOM 726 N N . THR A 1 91 ? 2.238 2.207 -3.328 1.00 93.62 91 THR A N 1
ATOM 727 C CA . THR A 1 91 ? 0.994 1.430 -3.405 1.00 93.62 91 THR A CA 1
ATOM 728 C C . THR A 1 91 ? 0.977 0.283 -2.400 1.00 93.62 91 THR A C 1
ATOM 730 O O . THR A 1 91 ? -0.029 0.113 -1.712 1.00 93.62 91 THR A O 1
ATOM 733 N N . GLU A 1 92 ? 2.096 -0.422 -2.220 1.00 93.62 92 GLU A N 1
ATOM 734 C CA . GLU A 1 92 ? 2.241 -1.468 -1.202 1.00 93.62 92 GLU A CA 1
ATOM 735 C C . GLU A 1 92 ? 2.119 -0.892 0.214 1.00 93.62 92 GLU A C 1
ATOM 737 O O . GLU A 1 92 ? 1.400 -1.436 1.056 1.00 93.62 92 GLU A O 1
ATOM 742 N N . SER A 1 93 ? 2.752 0.258 0.474 1.00 90.56 93 SER A N 1
ATOM 743 C CA . SER A 1 93 ? 2.620 0.969 1.750 1.00 90.56 93 SER A CA 1
ATOM 744 C C . SER A 1 93 ? 1.170 1.390 2.021 1.00 90.56 93 SER A C 1
ATOM 746 O O . SER A 1 93 ? 0.666 1.182 3.126 1.00 90.56 93 SER A O 1
ATOM 748 N N . ALA A 1 94 ? 0.460 1.915 1.017 1.00 92.69 94 ALA A N 1
ATOM 749 C CA . ALA A 1 94 ? -0.949 2.283 1.146 1.00 92.69 94 ALA A CA 1
ATOM 750 C C . ALA A 1 94 ? -1.855 1.065 1.406 1.00 92.69 94 ALA A C 1
ATOM 752 O O . ALA A 1 94 ? -2.766 1.139 2.235 1.00 92.69 94 ALA A O 1
ATOM 753 N N . GLU A 1 95 ? -1.598 -0.071 0.751 1.00 94.56 95 GLU A N 1
ATOM 754 C CA . GLU A 1 95 ? -2.331 -1.317 0.998 1.00 94.56 95 GLU A CA 1
ATOM 755 C C . GLU A 1 95 ? -2.083 -1.848 2.419 1.00 94.56 95 GLU A C 1
ATOM 757 O O . GLU A 1 95 ? -3.026 -2.268 3.096 1.00 94.56 95 GLU A O 1
ATOM 762 N N . ALA A 1 96 ? -0.842 -1.782 2.908 1.00 93.94 96 ALA A N 1
ATOM 763 C CA . ALA A 1 96 ? -0.503 -2.171 4.274 1.00 93.94 96 ALA A CA 1
ATOM 764 C C . ALA A 1 96 ? -1.224 -1.294 5.312 1.00 93.94 96 ALA A C 1
ATOM 766 O O . ALA A 1 96 ? -1.816 -1.824 6.253 1.00 93.94 96 ALA A O 1
ATOM 767 N N . ILE A 1 97 ? -1.256 0.029 5.108 1.00 94.31 97 ILE A N 1
ATOM 768 C CA . ILE A 1 97 ? -2.000 0.964 5.970 1.00 94.31 97 ILE A CA 1
ATOM 769 C C . ILE A 1 97 ? -3.496 0.617 5.978 1.00 94.31 97 ILE A C 1
ATOM 771 O O . ILE A 1 97 ? -4.119 0.550 7.041 1.00 94.31 97 ILE A O 1
ATOM 775 N N . LYS A 1 98 ? -4.081 0.324 4.810 1.00 95.56 98 LYS A N 1
ATOM 776 C CA . LYS A 1 98 ? -5.484 -0.105 4.713 1.00 95.56 98 LYS A CA 1
ATOM 777 C C . LYS A 1 98 ? -5.751 -1.392 5.505 1.00 95.56 98 LYS A C 1
ATOM 779 O O . LYS A 1 98 ? -6.736 -1.455 6.230 1.00 95.56 98 LYS A O 1
ATOM 784 N N . LYS A 1 99 ? -4.874 -2.397 5.424 1.00 95.25 99 LYS A N 1
ATOM 785 C CA . LYS A 1 99 ? -5.031 -3.651 6.189 1.00 95.25 99 LYS A CA 1
ATOM 786 C C . LYS A 1 99 ? -4.940 -3.432 7.701 1.00 95.25 99 LYS A C 1
ATOM 788 O O . LYS A 1 99 ? -5.743 -4.002 8.433 1.00 95.25 99 LYS A O 1
ATOM 793 N N . VAL A 1 100 ? -4.002 -2.602 8.166 1.00 94.81 100 VAL A N 1
ATOM 794 C CA . VAL A 1 100 ? -3.850 -2.280 9.599 1.00 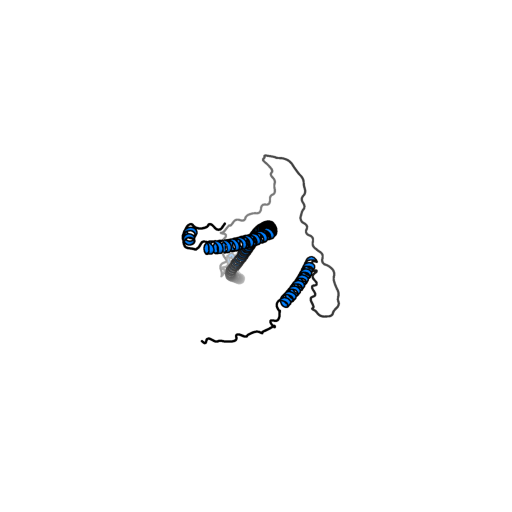94.81 100 VAL A CA 1
ATOM 795 C C . VAL A 1 100 ? -5.092 -1.566 10.131 1.00 94.81 100 VAL A C 1
ATOM 797 O O . VAL A 1 100 ? -5.652 -1.991 11.136 1.00 94.81 100 VAL A O 1
ATOM 800 N N . THR A 1 101 ? -5.581 -0.547 9.423 1.00 91.38 101 THR A N 1
ATOM 801 C CA . THR A 1 101 ? -6.797 0.185 9.832 1.00 91.38 101 THR A CA 1
ATOM 802 C C . THR A 1 101 ? -8.048 -0.697 9.847 1.00 91.38 101 THR A C 1
ATOM 804 O O . THR A 1 101 ? -8.894 -0.568 10.731 1.00 91.38 101 THR A O 1
ATOM 807 N N . GLU A 1 102 ? -8.169 -1.635 8.905 1.00 95.12 102 GLU A N 1
ATOM 808 C CA . GLU A 1 102 ? -9.276 -2.592 8.888 1.00 95.12 102 GLU A CA 1
ATOM 809 C C . GLU A 1 102 ? -9.199 -3.591 10.056 1.00 95.12 102 GLU A C 1
ATOM 811 O O . GLU A 1 102 ? -10.233 -3.963 10.615 1.00 95.12 102 GLU A O 1
ATOM 816 N N . ALA A 1 103 ? -7.992 -4.010 10.449 1.00 94.19 103 ALA A N 1
ATOM 817 C CA . ALA A 1 103 ? -7.772 -4.863 11.615 1.00 94.19 103 ALA A CA 1
ATOM 818 C C . ALA A 1 103 ? -8.087 -4.129 12.930 1.00 94.19 103 ALA A C 1
ATOM 820 O O . ALA A 1 103 ? -8.851 -4.646 13.739 1.00 94.19 103 ALA A O 1
ATOM 821 N N . GLU A 1 104 ? -7.599 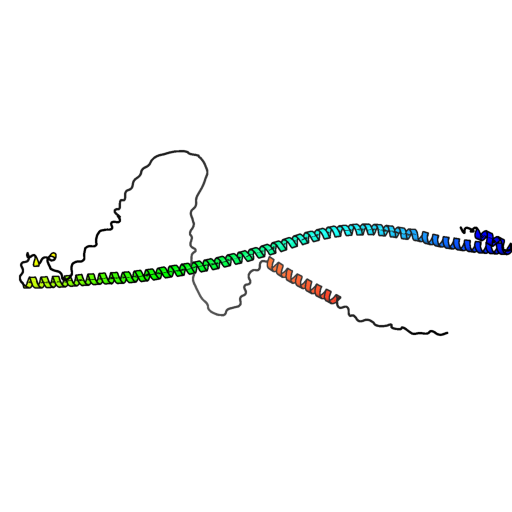-2.896 13.108 1.00 92.69 104 GLU A N 1
ATOM 822 C CA . GLU A 1 104 ? -7.896 -2.080 14.297 1.00 92.69 104 GLU A CA 1
ATOM 823 C C . GLU A 1 104 ? -9.396 -1.829 14.471 1.00 92.69 104 GLU A C 1
ATOM 825 O O . GLU A 1 104 ? -9.909 -1.885 15.589 1.00 92.69 104 GLU A O 1
ATOM 830 N N . LYS A 1 105 ? -10.125 -1.601 13.370 1.00 95.44 105 LYS A N 1
ATOM 831 C CA . LYS A 1 105 ? -11.584 -1.458 13.413 1.00 95.44 105 LYS A CA 1
ATOM 832 C C . LYS A 1 105 ? -12.261 -2.729 13.935 1.00 95.44 105 LYS A C 1
ATOM 834 O O . LYS A 1 105 ? -13.147 -2.621 14.779 1.00 95.44 105 LYS A O 1
ATOM 839 N N . ARG A 1 106 ? -11.850 -3.911 13.458 1.00 95.44 106 ARG A N 1
ATOM 840 C CA . ARG A 1 106 ? -12.400 -5.194 13.935 1.00 95.44 106 ARG A CA 1
ATOM 841 C C . ARG A 1 106 ? -12.084 -5.434 15.407 1.00 95.44 106 ARG A C 1
ATOM 843 O O . ARG A 1 106 ? -12.968 -5.839 16.152 1.00 95.44 106 ARG A O 1
ATOM 850 N N . ASP A 1 107 ? -10.865 -5.133 15.839 1.00 93.00 107 ASP A N 1
ATOM 851 C CA . ASP A 1 107 ? -10.473 -5.271 17.244 1.00 93.00 107 ASP A CA 1
ATOM 852 C C . ASP A 1 107 ? -11.265 -4.321 18.156 1.00 93.00 107 ASP A C 1
ATOM 854 O O . ASP A 1 107 ? -11.638 -4.691 19.270 1.00 93.00 107 ASP A O 1
ATOM 858 N N . ALA A 1 108 ? -11.540 -3.095 17.698 1.00 94.06 108 ALA A N 1
ATOM 859 C CA . ALA A 1 108 ? -12.374 -2.142 18.425 1.00 94.06 108 ALA A CA 1
ATOM 860 C C . ALA A 1 108 ? -13.839 -2.598 18.510 1.00 94.06 108 ALA A C 1
ATOM 862 O O . ALA A 1 108 ? -14.455 -2.460 19.566 1.00 94.06 108 ALA A O 1
ATOM 863 N N . GLU A 1 109 ? -14.381 -3.168 17.432 1.00 94.69 109 GLU A N 1
ATOM 864 C CA . GLU A 1 109 ? -15.736 -3.732 17.392 1.00 94.69 109 GLU A CA 1
ATOM 865 C C . GLU A 1 109 ? -15.874 -4.913 18.364 1.00 94.69 109 GLU A C 1
ATOM 867 O O . GLU A 1 109 ? -16.744 -4.889 19.227 1.00 94.69 109 GLU A O 1
ATOM 872 N N . VAL A 1 110 ? -14.927 -5.859 18.354 1.00 96.00 110 VAL A N 1
ATOM 873 C CA . VAL A 1 110 ? -14.905 -6.985 19.309 1.00 96.00 110 VAL A CA 1
ATOM 874 C C . VAL A 1 110 ? -14.813 -6.504 20.760 1.00 96.00 110 VAL A C 1
ATOM 876 O O . VAL A 1 110 ? -15.488 -7.044 21.635 1.00 96.00 110 VAL A O 1
ATOM 879 N N . LYS A 1 111 ? -13.996 -5.481 21.047 1.00 95.00 111 LYS A N 1
ATOM 880 C CA . LYS A 1 111 ? -13.905 -4.898 22.399 1.00 95.00 111 LYS A CA 1
ATOM 881 C C . LYS A 1 111 ? -15.203 -4.224 22.825 1.00 95.00 111 LYS A C 1
ATOM 883 O O . LYS A 1 111 ? -15.560 -4.307 23.998 1.00 95.00 111 LYS A O 1
ATOM 888 N N . LYS A 1 112 ? -15.891 -3.556 21.898 1.00 94.94 112 LYS A N 1
ATOM 889 C CA . LYS A 1 112 ? -17.196 -2.951 22.162 1.00 94.94 112 LYS A CA 1
ATOM 890 C C . LYS A 1 112 ? -18.224 -4.034 22.495 1.00 94.94 112 LYS A C 1
ATOM 892 O O . LYS A 1 112 ? -18.872 -3.920 23.528 1.00 94.94 112 LYS A O 1
ATOM 897 N N . ASP A 1 113 ? -18.308 -5.088 21.687 1.00 95.50 113 ASP A N 1
ATOM 898 C CA . ASP A 1 113 ? -19.242 -6.198 21.908 1.00 95.50 113 ASP A CA 1
ATOM 899 C C . ASP A 1 113 ? -18.968 -6.911 23.244 1.00 95.50 113 ASP A C 1
ATOM 901 O O . ASP A 1 113 ? -19.892 -7.255 23.982 1.00 95.50 113 ASP A O 1
ATOM 905 N N . GLN A 1 114 ? -17.691 -7.087 23.599 1.00 95.94 114 GLN A N 1
ATOM 906 C CA . GLN A 1 114 ? -17.295 -7.644 24.894 1.00 95.94 114 GLN A CA 1
ATOM 907 C C . GLN A 1 114 ? -17.729 -6.743 26.061 1.00 95.94 114 GLN A C 1
ATOM 909 O O . GLN A 1 114 ? -18.299 -7.239 27.031 1.00 95.94 114 GLN A O 1
ATOM 914 N N . ALA A 1 115 ? -17.492 -5.431 25.970 1.00 94.06 115 ALA A N 1
ATOM 915 C CA . ALA A 1 115 ? -17.883 -4.480 27.010 1.00 94.06 115 ALA A CA 1
ATOM 916 C C . ALA A 1 115 ? -19.411 -4.370 27.160 1.00 94.06 115 ALA A C 1
ATOM 918 O O . ALA A 1 115 ? -19.912 -4.248 28.275 1.00 94.06 115 ALA A O 1
ATOM 919 N N . GLU A 1 116 ? -20.157 -4.442 26.054 1.00 95.25 116 GLU A N 1
ATOM 920 C CA . GLU A 1 116 ? -21.624 -4.452 26.060 1.00 95.25 116 GLU A CA 1
ATOM 921 C C . GLU A 1 116 ? -22.166 -5.696 26.774 1.00 95.25 116 GLU A C 1
ATOM 923 O O . GLU A 1 116 ? -23.036 -5.584 27.637 1.00 95.25 116 GLU A O 1
ATOM 928 N N . LYS A 1 117 ? -21.577 -6.867 26.508 1.00 96.62 117 LYS A N 1
ATOM 929 C CA . LYS A 1 117 ? -21.940 -8.117 27.182 1.00 96.62 117 LYS A CA 1
ATOM 930 C C . LYS A 1 117 ? -21.628 -8.100 28.683 1.00 96.62 117 LYS A C 1
ATOM 932 O O . LYS A 1 117 ? -22.450 -8.545 29.480 1.00 96.62 117 LYS A O 1
ATOM 937 N N . GLU A 1 118 ? -20.460 -7.589 29.077 1.00 95.44 118 GLU A N 1
ATOM 938 C CA . GLU A 1 118 ? -20.090 -7.450 30.496 1.00 95.44 118 GLU A CA 1
ATOM 939 C C . GLU A 1 118 ? -21.027 -6.485 31.235 1.00 95.44 118 GLU A C 1
ATOM 941 O O . GLU A 1 118 ? -21.417 -6.745 32.376 1.00 95.44 118 GLU A O 1
ATOM 946 N N . LEU A 1 119 ? -21.437 -5.394 30.579 1.00 95.75 119 LEU A N 1
ATOM 947 C CA . LEU A 1 119 ? -22.418 -4.460 31.127 1.00 95.75 119 LEU A CA 1
ATOM 948 C C . LEU A 1 119 ? -23.786 -5.131 31.313 1.00 95.75 119 LEU A C 1
ATOM 950 O O . LEU A 1 119 ? -24.399 -4.973 32.368 1.00 95.75 119 LEU A O 1
ATOM 954 N N . GLU A 1 120 ? -24.262 -5.885 30.321 1.00 97.00 120 GLU A N 1
ATOM 955 C CA . GLU A 1 120 ? -25.544 -6.595 30.394 1.00 97.00 120 GLU A CA 1
ATOM 956 C C . GLU A 1 120 ? -25.562 -7.626 31.536 1.00 97.00 120 GLU A C 1
ATOM 958 O O . GLU A 1 120 ? -26.517 -7.675 32.315 1.00 97.00 120 GLU A O 1
ATOM 963 N N . GLU A 1 121 ? -24.481 -8.390 31.709 1.00 97.12 121 GLU A N 1
ATOM 964 C CA . GLU A 1 121 ? -24.332 -9.351 32.811 1.00 97.12 121 GLU A CA 1
ATOM 965 C C . GLU A 1 121 ? -24.303 -8.660 34.186 1.00 97.12 121 GLU A C 1
ATOM 967 O O . GLU A 1 121 ? -24.968 -9.106 35.131 1.00 97.12 121 GLU A O 1
ATOM 972 N N . ALA A 1 122 ? -23.587 -7.538 34.305 1.00 96.00 122 ALA A N 1
ATOM 973 C CA . ALA A 1 122 ? -23.544 -6.751 35.535 1.00 96.00 122 ALA A CA 1
ATOM 974 C C . ALA A 1 122 ? -24.922 -6.172 35.892 1.00 96.00 122 ALA A C 1
ATOM 976 O O . ALA A 1 122 ? -25.326 -6.211 37.059 1.00 96.00 122 ALA A O 1
ATOM 977 N N . LEU A 1 123 ? -25.669 -5.683 34.896 1.00 96.12 123 LEU A N 1
ATOM 978 C CA . LEU A 1 123 ? -27.036 -5.192 35.080 1.00 96.12 123 LEU A CA 1
ATOM 979 C C . LEU A 1 123 ? -27.990 -6.315 35.492 1.00 96.12 123 LEU A C 1
ATOM 981 O O . LEU A 1 123 ? -28.768 -6.133 36.428 1.00 96.12 123 LEU A O 1
ATOM 985 N N . ALA A 1 124 ? -27.914 -7.486 34.857 1.00 97.25 124 ALA A N 1
ATOM 986 C CA . ALA A 1 124 ? -28.720 -8.645 35.237 1.00 97.25 124 ALA A CA 1
ATOM 987 C C . ALA A 1 124 ? -28.442 -9.077 36.686 1.00 97.25 124 ALA A C 1
ATOM 989 O O . ALA A 1 124 ? -29.376 -9.315 37.455 1.00 97.25 124 ALA A O 1
ATOM 990 N N . THR A 1 125 ? -27.167 -9.099 37.083 1.00 97.06 125 THR A N 1
ATOM 991 C CA . THR A 1 125 ? -26.746 -9.442 38.449 1.00 97.06 125 THR A CA 1
ATOM 992 C C . THR A 1 125 ? -27.272 -8.434 39.470 1.00 97.06 125 THR A C 1
ATOM 994 O O . THR A 1 125 ? -27.838 -8.823 40.490 1.00 97.06 125 THR A O 1
ATOM 997 N N . LYS A 1 126 ? -27.138 -7.130 39.192 1.00 97.12 126 LYS A N 1
ATOM 998 C CA . LYS A 1 126 ? -27.616 -6.074 40.096 1.00 97.12 126 LYS A CA 1
ATOM 999 C C . LYS A 1 126 ? -29.135 -6.045 40.211 1.00 97.12 126 LYS A C 1
ATOM 1001 O O . LYS A 1 126 ? -29.646 -5.862 41.311 1.00 97.12 126 LYS A O 1
ATOM 1006 N N . ASN A 1 127 ? -29.854 -6.285 39.118 1.00 95.56 127 ASN A N 1
ATOM 1007 C CA . ASN A 1 127 ? -31.310 -6.401 39.156 1.00 95.56 127 ASN A CA 1
ATOM 1008 C C . ASN A 1 127 ? -31.759 -7.583 40.025 1.00 95.56 127 ASN A C 1
ATOM 1010 O O . ASN A 1 127 ? -32.681 -7.420 40.817 1.00 95.56 127 ASN A O 1
ATOM 1014 N N . ALA A 1 128 ? -31.088 -8.738 39.940 1.00 95.88 128 ALA A N 1
ATOM 1015 C CA . ALA A 1 128 ? -31.393 -9.883 40.799 1.00 95.88 128 ALA A CA 1
ATOM 1016 C C . ALA A 1 128 ? -31.163 -9.568 42.291 1.00 95.88 128 ALA A C 1
ATOM 1018 O O . ALA A 1 128 ? -32.024 -9.854 43.123 1.00 95.88 128 ALA A O 1
ATOM 1019 N N . GLU A 1 129 ? -30.043 -8.916 42.623 1.00 96.19 129 GLU A N 1
ATOM 1020 C CA . GLU A 1 129 ? -29.725 -8.487 43.993 1.00 96.19 129 GLU A CA 1
ATOM 1021 C C . GLU A 1 129 ? -30.778 -7.511 44.550 1.00 96.19 129 GLU A C 1
ATOM 1023 O O . GLU A 1 129 ? -31.218 -7.670 45.688 1.00 96.19 129 GLU A O 1
ATOM 1028 N N . ILE A 1 130 ? -31.238 -6.549 43.737 1.00 95.94 130 ILE A N 1
ATOM 1029 C CA . ILE A 1 130 ? -32.316 -5.618 44.113 1.00 95.94 130 ILE A CA 1
ATOM 1030 C C . ILE A 1 130 ? -33.619 -6.379 44.360 1.00 95.94 130 ILE A C 1
ATOM 1032 O O . ILE A 1 130 ? -34.240 -6.181 45.399 1.00 95.94 130 ILE A O 1
ATOM 1036 N N . THR A 1 131 ? -34.012 -7.288 43.461 1.00 94.94 131 THR A N 1
ATOM 1037 C CA . THR A 1 131 ? -35.254 -8.058 43.645 1.00 94.94 131 THR A CA 1
ATOM 1038 C C . THR A 1 131 ? -35.227 -8.915 44.909 1.00 94.94 131 THR A C 1
ATOM 1040 O O . THR A 1 131 ? -36.216 -8.964 45.635 1.00 94.94 131 THR A O 1
ATOM 1043 N N . GLU A 1 132 ? -34.089 -9.537 45.229 1.00 96.06 132 GLU A N 1
ATOM 1044 C CA . GLU A 1 132 ? -33.940 -10.330 46.452 1.00 96.06 132 GLU A CA 1
ATOM 1045 C C . GLU A 1 132 ? -33.981 -9.448 47.711 1.00 96.06 132 GLU A C 1
ATOM 1047 O O . GLU A 1 132 ? -34.590 -9.820 48.719 1.00 96.06 132 GLU A O 1
ATOM 1052 N N . ALA A 1 133 ? -33.337 -8.278 47.677 1.00 96.62 133 ALA A N 1
ATOM 1053 C CA . ALA A 1 133 ? -33.361 -7.326 48.783 1.00 96.62 133 ALA A CA 1
ATOM 1054 C C . ALA A 1 133 ? -34.772 -6.770 49.026 1.00 96.62 133 ALA A C 1
ATOM 1056 O O . ALA A 1 133 ? -35.210 -6.719 50.177 1.00 96.62 133 ALA A O 1
ATOM 1057 N N . ASP A 1 134 ? -35.498 -6.425 47.962 1.00 96.12 134 ASP A N 1
ATOM 1058 C CA . ASP A 1 134 ? -36.870 -5.920 48.033 1.00 96.12 134 ASP A CA 1
ATOM 1059 C C . ASP A 1 134 ? -37.829 -6.973 48.598 1.00 96.12 134 ASP A C 1
ATOM 1061 O O . ASP A 1 134 ? -38.633 -6.668 49.482 1.00 96.12 134 ASP A O 1
ATOM 1065 N N . GLU A 1 135 ? -37.719 -8.233 48.164 1.00 96.56 135 GLU A N 1
ATOM 1066 C CA . GLU A 1 135 ? -38.518 -9.334 48.716 1.00 96.56 135 GLU A CA 1
ATOM 1067 C C . GLU A 1 135 ? -38.251 -9.539 50.213 1.00 96.56 135 GLU A C 1
ATOM 1069 O O . GLU A 1 135 ? -39.189 -9.708 51.000 1.00 96.56 135 GLU A O 1
ATOM 1074 N N . LYS A 1 136 ? -36.982 -9.475 50.636 1.00 96.44 136 LYS A N 1
ATOM 1075 C CA . LYS A 1 136 ? -36.605 -9.567 52.055 1.00 96.44 136 LYS A CA 1
ATOM 1076 C C . LYS A 1 136 ? -37.132 -8.385 52.863 1.00 96.44 136 LYS A C 1
ATOM 1078 O O . LYS A 1 136 ? -37.686 -8.601 53.940 1.00 96.44 136 LYS A O 1
ATOM 1083 N N . ALA A 1 137 ? -36.989 -7.160 52.360 1.00 96.94 137 ALA A N 1
ATOM 1084 C CA . ALA A 1 137 ? -37.490 -5.956 53.018 1.00 96.94 137 ALA A CA 1
ATOM 1085 C C . ALA A 1 137 ? -39.019 -5.989 53.151 1.00 96.94 137 ALA A C 1
ATOM 1087 O O . ALA A 1 137 ? -39.556 -5.663 54.211 1.00 96.94 137 ALA A O 1
ATOM 1088 N N . TYR A 1 138 ? -39.722 -6.462 52.119 1.00 97.56 138 TYR A N 1
ATOM 1089 C CA . TYR A 1 138 ? -41.167 -6.658 52.163 1.00 97.56 138 TYR A CA 1
ATOM 1090 C C . TYR A 1 138 ? -41.568 -7.708 53.207 1.00 97.56 138 TYR A C 1
ATOM 1092 O O . TYR A 1 138 ? -42.443 -7.451 54.034 1.00 97.56 138 TYR A O 1
ATOM 1100 N N . ALA A 1 139 ? -40.910 -8.872 53.226 1.00 96.56 139 ALA A N 1
ATOM 1101 C CA . ALA A 1 139 ? -41.179 -9.921 54.212 1.00 96.56 139 ALA A CA 1
ATOM 1102 C C . ALA A 1 139 ? -40.917 -9.450 55.653 1.00 96.56 139 ALA A C 1
ATOM 1104 O O . ALA A 1 139 ? -41.721 -9.730 56.545 1.00 96.56 139 ALA A O 1
ATOM 1105 N N . GLN A 1 140 ? -39.830 -8.704 55.866 1.00 95.31 140 GLN A N 1
ATOM 1106 C CA . GLN A 1 140 ? -39.500 -8.103 57.155 1.00 95.31 140 GLN A CA 1
ATOM 1107 C C . GLN A 1 140 ? -40.569 -7.092 57.581 1.00 95.31 140 GLN A C 1
ATOM 1109 O O . GLN A 1 140 ? -41.124 -7.220 58.669 1.00 95.31 140 GLN A O 1
ATOM 1114 N N . GLY A 1 141 ? -40.942 -6.159 56.700 1.00 95.88 141 GLY A N 1
ATOM 1115 C CA . GLY A 1 141 ? -41.988 -5.177 56.987 1.00 95.88 141 GLY A CA 1
ATOM 1116 C C . GLY A 1 141 ? -43.333 -5.828 57.325 1.00 95.88 141 GLY A C 1
ATOM 1117 O O . GLY A 1 141 ? -44.026 -5.389 58.240 1.00 95.88 141 GLY A O 1
ATOM 1118 N N . MET A 1 142 ? -43.691 -6.927 56.653 1.00 94.00 142 MET A N 1
ATOM 1119 C CA . MET A 1 142 ? -44.894 -7.700 56.986 1.00 94.00 142 MET A CA 1
ATOM 1120 C C . MET A 1 142 ? -44.825 -8.337 58.382 1.00 94.00 142 MET A C 1
ATOM 1122 O O . MET A 1 142 ? -45.844 -8.394 59.077 1.00 94.00 142 MET A O 1
ATOM 1126 N N . ALA A 1 143 ? -43.653 -8.817 58.803 1.00 95.88 143 ALA A N 1
ATOM 1127 C CA . ALA A 1 143 ? -43.451 -9.368 60.140 1.00 95.88 143 ALA A CA 1
ATOM 1128 C C . ALA A 1 143 ? -43.529 -8.279 61.220 1.00 95.88 143 ALA A C 1
ATOM 1130 O O . ALA A 1 143 ? -44.236 -8.466 62.214 1.00 95.88 143 ALA A O 1
ATOM 1131 N N . ASP A 1 144 ? -42.885 -7.134 60.987 1.00 94.44 144 ASP A N 1
ATOM 1132 C CA . ASP A 1 144 ? -42.895 -5.988 61.900 1.00 94.44 144 ASP A CA 1
ATOM 1133 C C . ASP A 1 144 ? -44.329 -5.471 62.104 1.00 94.44 144 ASP A C 1
ATOM 1135 O O . ASP A 1 144 ? -44.797 -5.357 63.237 1.00 94.44 144 ASP A O 1
ATOM 1139 N N . VAL A 1 145 ? -45.097 -5.303 61.017 1.00 96.25 145 VAL A N 1
ATOM 1140 C CA . VAL A 1 145 ? -46.521 -4.916 61.078 1.00 96.25 145 VAL A CA 1
ATOM 1141 C C . VAL A 1 145 ? -47.359 -5.938 61.855 1.00 96.25 145 VAL A C 1
ATOM 1143 O O . VAL A 1 145 ? -48.268 -5.562 62.601 1.00 96.25 145 VAL A O 1
ATOM 1146 N N . ALA A 1 146 ? -47.087 -7.237 61.705 1.00 95.69 146 ALA A N 1
ATOM 1147 C CA . ALA A 1 146 ? -47.818 -8.276 62.425 1.00 95.69 146 ALA A CA 1
ATOM 1148 C C . ALA A 1 146 ? -47.523 -8.265 63.936 1.00 95.69 146 ALA A C 1
ATOM 1150 O O . ALA A 1 146 ? -48.443 -8.473 64.736 1.00 95.69 146 ALA A O 1
ATOM 1151 N N . GLU A 1 147 ? -46.274 -8.030 64.341 1.00 93.81 147 GLU A N 1
ATOM 1152 C CA . GLU A 1 147 ? -45.904 -7.888 65.754 1.00 93.81 147 GLU A CA 1
ATOM 1153 C C . GLU A 1 147 ? -46.470 -6.600 66.362 1.00 93.81 147 GLU A C 1
ATOM 1155 O O . GLU A 1 147 ? -47.088 -6.659 67.432 1.00 93.81 147 GLU A O 1
ATOM 1160 N N . ASP A 1 148 ? -46.394 -5.476 65.647 1.00 93.25 148 ASP A N 1
ATOM 1161 C CA . ASP A 1 148 ? -47.003 -4.207 66.062 1.00 93.25 148 ASP A CA 1
ATOM 1162 C C . ASP A 1 148 ? -48.520 -4.338 66.234 1.00 93.25 148 ASP A C 1
ATOM 1164 O O . ASP A 1 148 ? -49.088 -3.887 67.235 1.00 93.25 148 ASP A O 1
ATOM 1168 N N . TYR A 1 149 ? -49.197 -5.036 65.318 1.00 94.56 149 TYR A N 1
ATOM 1169 C CA . TYR A 1 149 ? -50.628 -5.310 65.442 1.00 94.56 149 TYR A CA 1
ATOM 1170 C C . TYR A 1 149 ? -50.945 -6.166 66.676 1.00 94.56 149 TYR A C 1
ATOM 1172 O O . TYR A 1 149 ? -51.859 -5.846 67.443 1.00 94.56 149 TYR A O 1
ATOM 1180 N N . LYS A 1 150 ? -50.181 -7.239 66.929 1.00 92.69 150 LYS A N 1
ATOM 1181 C CA . LYS A 1 150 ? -50.346 -8.054 68.149 1.00 92.69 150 LYS A CA 1
ATOM 1182 C C . LYS A 1 150 ? -50.152 -7.206 69.401 1.00 92.69 150 LYS A C 1
ATOM 1184 O O . LYS A 1 150 ? -50.895 -7.383 70.369 1.00 92.69 150 LYS A O 1
ATOM 1189 N N . LEU A 1 151 ? -49.167 -6.311 69.406 1.00 91.88 151 LEU A N 1
ATOM 1190 C CA . LEU A 1 151 ? -48.914 -5.407 70.522 1.00 91.88 151 LEU A CA 1
ATOM 1191 C C . LEU A 1 151 ? -50.103 -4.465 70.743 1.00 91.88 151 LEU A C 1
ATOM 1193 O O . LEU A 1 151 ? -50.604 -4.368 71.867 1.00 91.88 151 LEU A O 1
ATOM 1197 N N . GLN A 1 152 ? -50.610 -3.849 69.675 1.00 91.69 152 GLN A N 1
ATOM 1198 C CA . GLN A 1 152 ? -51.773 -2.965 69.721 1.00 91.69 152 GLN A CA 1
ATOM 1199 C C . GLN A 1 152 ? -53.011 -3.682 70.279 1.00 91.69 152 GLN A C 1
ATOM 1201 O O . GLN A 1 152 ? -53.682 -3.161 71.174 1.00 91.69 152 GLN A O 1
ATOM 1206 N N . VAL A 1 153 ? -53.291 -4.905 69.818 1.00 93.38 153 VAL A N 1
ATOM 1207 C CA . VAL A 1 153 ? -54.415 -5.719 70.310 1.00 93.38 153 VAL A CA 1
ATOM 1208 C C . VAL A 1 153 ? -54.257 -6.045 71.795 1.00 93.38 153 VAL A C 1
ATOM 1210 O O . VAL A 1 153 ? -55.212 -5.894 72.559 1.00 93.38 153 VAL A O 1
ATOM 1213 N N . ARG A 1 154 ? -53.059 -6.443 72.247 1.00 91.75 154 ARG A N 1
ATOM 1214 C CA . ARG A 1 154 ? -52.800 -6.715 73.674 1.00 91.75 154 ARG A CA 1
ATOM 1215 C C . ARG A 1 154 ? -53.028 -5.476 74.538 1.00 91.75 154 ARG A C 1
ATOM 1217 O O . ARG A 1 154 ? -53.680 -5.577 75.577 1.00 91.75 154 ARG A O 1
ATOM 1224 N N . GLN A 1 155 ? -52.546 -4.311 74.106 1.00 89.75 155 GLN A N 1
ATOM 1225 C CA . GLN A 1 155 ? -52.757 -3.049 74.821 1.00 89.75 155 GLN A CA 1
ATOM 1226 C C . GLN A 1 155 ? -54.243 -2.676 74.896 1.00 89.75 155 GLN A C 1
ATOM 1228 O O . GLN A 1 155 ? -54.734 -2.313 75.968 1.00 89.75 155 GLN A O 1
ATOM 1233 N N . ALA A 1 156 ? -54.982 -2.815 73.791 1.00 91.25 156 ALA A N 1
ATOM 1234 C CA . ALA A 1 156 ? -56.421 -2.566 73.757 1.00 91.25 156 ALA A CA 1
ATOM 1235 C C . ALA A 1 156 ? -57.189 -3.509 74.701 1.00 91.25 156 ALA A C 1
ATOM 1237 O O . ALA A 1 156 ? -58.038 -3.052 75.471 1.00 91.25 156 ALA A O 1
ATOM 1238 N N . CYS A 1 157 ? -56.844 -4.801 74.715 1.00 91.50 157 CYS A N 1
ATOM 1239 C CA . CYS A 1 157 ? -57.400 -5.786 75.646 1.00 91.50 157 CYS A CA 1
ATOM 1240 C C . CYS A 1 157 ? -57.117 -5.423 77.109 1.00 91.50 157 CYS A C 1
ATOM 1242 O O . CYS A 1 157 ? -58.037 -5.418 77.929 1.00 91.50 157 CYS A O 1
ATOM 1244 N N . ASN A 1 158 ? -55.873 -5.066 77.437 1.00 90.75 158 ASN A N 1
ATOM 1245 C CA . ASN A 1 158 ? -55.491 -4.641 78.785 1.00 90.75 158 ASN A CA 1
ATOM 1246 C C . ASN A 1 158 ? -56.273 -3.400 79.234 1.00 90.75 158 ASN A C 1
ATOM 1248 O O . ASN A 1 158 ? -56.747 -3.350 80.369 1.00 90.75 158 ASN A O 1
ATOM 1252 N N . ARG A 1 159 ? -56.471 -2.425 78.336 1.00 90.12 159 ARG A N 1
ATOM 1253 C CA . ARG A 1 159 ? -57.276 -1.225 78.607 1.00 90.12 159 ARG A CA 1
ATOM 1254 C C . ARG A 1 159 ? -58.751 -1.555 78.833 1.00 90.12 159 ARG A C 1
ATOM 1256 O O . ARG A 1 159 ? -59.365 -1.016 79.748 1.00 90.12 159 ARG A O 1
ATOM 1263 N N . GLY A 1 160 ? -59.329 -2.438 78.022 1.00 90.75 160 GLY A N 1
ATOM 1264 C CA . GLY A 1 160 ? -60.707 -2.896 78.214 1.00 90.75 160 GLY A CA 1
ATOM 1265 C C . GLY A 1 160 ? -60.892 -3.610 79.556 1.00 90.75 160 GLY A C 1
ATOM 1266 O O . GLY A 1 160 ? -61.842 -3.326 80.288 1.00 90.75 160 GLY A O 1
ATOM 1267 N N . PHE A 1 161 ? -59.949 -4.485 79.914 1.00 91.50 161 PHE A N 1
ATOM 1268 C CA . PHE A 1 161 ? -59.964 -5.204 81.185 1.00 91.50 161 PHE A CA 1
ATOM 1269 C C . PHE A 1 161 ? -59.863 -4.261 82.385 1.00 91.50 161 PHE A C 1
ATOM 1271 O O . PHE A 1 161 ? -60.667 -4.371 83.308 1.00 91.50 161 PHE A O 1
ATOM 1278 N N . SER A 1 162 ? -58.927 -3.309 82.369 1.00 87.44 162 SER A N 1
ATOM 1279 C CA . SER A 1 162 ? -58.758 -2.364 83.477 1.00 87.44 162 SER A CA 1
ATOM 1280 C C . SER A 1 162 ? -59.992 -1.477 83.673 1.00 87.44 162 SER A C 1
ATOM 1282 O O . SER A 1 162 ? -60.428 -1.283 84.807 1.00 87.44 162 SER A O 1
ATOM 1284 N N . LEU A 1 163 ? -60.630 -1.018 82.589 1.00 88.25 163 LEU A N 1
ATOM 1285 C CA . LEU A 1 163 ? -61.904 -0.287 82.654 1.00 88.25 163 LEU A CA 1
ATOM 1286 C C . LEU A 1 163 ? -63.037 -1.140 83.249 1.00 88.25 163 LEU A C 1
ATOM 1288 O O . LEU A 1 163 ? -63.821 -0.652 84.072 1.00 88.25 163 LEU A O 1
ATOM 1292 N N . GLY A 1 164 ? -63.117 -2.418 82.870 1.00 90.19 164 GLY A N 1
ATOM 1293 C CA . GLY A 1 164 ? -64.072 -3.371 83.441 1.00 90.19 164 GLY A CA 1
ATOM 1294 C C . GLY A 1 164 ? -63.829 -3.624 84.931 1.00 90.19 164 GLY A C 1
ATOM 1295 O O . GLY A 1 164 ? -64.766 -3.574 85.730 1.00 90.19 164 GLY A O 1
ATOM 1296 N N . TRP A 1 165 ? -62.567 -3.815 85.319 1.00 87.31 165 TRP A N 1
ATOM 1297 C CA . TRP A 1 165 ? -62.143 -3.995 86.707 1.00 87.31 165 TRP A CA 1
ATOM 1298 C C . TRP A 1 165 ? -62.500 -2.786 87.573 1.00 87.31 165 TRP A C 1
ATOM 1300 O O . TRP A 1 165 ? -63.126 -2.937 88.621 1.00 87.31 165 TRP A O 1
ATOM 1310 N N . MET A 1 166 ? -62.191 -1.576 87.103 1.00 83.62 166 MET A N 1
ATOM 1311 C CA . MET A 1 166 ? -62.549 -0.327 87.783 1.00 83.62 166 MET A CA 1
ATOM 1312 C C . MET A 1 166 ? -64.066 -0.181 87.951 1.00 83.62 166 MET A C 1
ATOM 1314 O O . MET A 1 166 ? -64.545 0.203 89.020 1.00 83.62 166 MET A O 1
ATOM 1318 N N . SER A 1 167 ? -64.841 -0.541 86.924 1.00 86.38 167 SER A N 1
ATOM 1319 C CA . SER A 1 167 ? -66.309 -0.527 86.990 1.00 86.38 167 SER A CA 1
ATOM 1320 C C . SER A 1 167 ? -66.846 -1.499 88.049 1.00 86.38 167 SER A C 1
ATOM 1322 O O . SER A 1 167 ? -67.780 -1.164 88.782 1.00 86.38 167 SER A O 1
ATOM 1324 N N . LEU A 1 168 ? -66.240 -2.685 88.172 1.00 87.25 168 LEU A N 1
ATOM 1325 C CA . LEU A 1 168 ? -66.589 -3.675 89.192 1.00 87.25 168 LEU A CA 1
ATOM 1326 C C . LEU A 1 168 ? -66.201 -3.209 90.602 1.00 87.25 168 LEU A C 1
ATOM 1328 O O . LEU A 1 168 ? -67.028 -3.274 91.509 1.00 87.25 168 LEU A O 1
ATOM 1332 N N . ALA A 1 169 ? -64.983 -2.695 90.785 1.00 83.88 169 ALA A N 1
ATOM 1333 C CA . ALA A 1 169 ? -64.498 -2.182 92.067 1.00 83.88 169 ALA A CA 1
ATOM 1334 C C . ALA A 1 169 ? -65.380 -1.039 92.598 1.00 83.88 169 ALA A C 1
ATOM 1336 O O . ALA A 1 169 ? -65.739 -1.029 93.777 1.00 83.88 169 ALA A O 1
ATOM 1337 N N . LYS A 1 170 ? -65.827 -0.138 91.709 1.00 84.19 170 LYS A N 1
ATOM 1338 C CA . LYS A 1 170 ? -66.786 0.930 92.034 1.00 84.19 170 LYS A CA 1
ATOM 1339 C C . LYS A 1 170 ? -68.137 0.383 92.500 1.00 84.19 170 LYS A C 1
ATOM 1341 O O . LYS A 1 170 ? -68.724 0.922 93.431 1.00 84.19 170 LYS A O 1
ATOM 1346 N N . LYS A 1 171 ? -68.629 -0.698 91.884 1.00 87.12 171 LYS A N 1
ATOM 1347 C CA . LYS A 1 171 ? -69.888 -1.359 92.272 1.00 87.12 171 LYS A CA 1
ATOM 1348 C C . LYS A 1 171 ? -69.787 -2.095 93.616 1.00 87.12 171 LYS A C 1
ATOM 1350 O O . LYS A 1 171 ? -70.805 -2.286 94.272 1.00 87.12 171 LYS A O 1
ATOM 1355 N N . LEU A 1 172 ? -68.581 -2.507 94.011 1.00 85.19 172 LEU A N 1
ATOM 1356 C CA . LEU A 1 172 ? -68.294 -3.183 95.281 1.00 85.19 172 LEU A CA 1
ATOM 1357 C C . LEU A 1 172 ? -67.966 -2.216 96.439 1.00 85.19 172 LEU A C 1
ATOM 1359 O O . LEU A 1 172 ? -67.634 -2.684 97.524 1.00 85.19 172 LEU A O 1
ATOM 1363 N N . ASN A 1 173 ? -68.065 -0.893 96.239 1.00 81.56 173 ASN A N 1
ATOM 1364 C CA . ASN A 1 173 ? -67.766 0.141 97.245 1.00 81.56 173 ASN A CA 1
ATOM 1365 C C . ASN A 1 173 ? -66.357 0.025 97.875 1.00 81.56 173 ASN A C 1
ATOM 1367 O O . ASN A 1 173 ? -66.173 0.292 99.064 1.00 81.56 173 ASN A O 1
ATOM 1371 N N . VAL A 1 174 ? -65.348 -0.366 97.087 1.00 75.62 174 VAL A N 1
ATOM 1372 C CA . VAL A 1 174 ? -63.949 -0.406 97.548 1.00 75.62 174 VAL A CA 1
ATOM 1373 C C . VAL A 1 174 ? -63.452 1.033 97.823 1.00 75.62 174 VAL A C 1
ATOM 1375 O O . VAL A 1 174 ? -63.624 1.880 96.947 1.00 75.62 174 VAL A O 1
ATOM 1378 N N . PRO A 1 175 ? -62.850 1.335 98.997 1.00 76.81 175 PRO A N 1
ATOM 1379 C CA . PRO A 1 175 ? -62.330 2.671 99.324 1.00 76.81 175 PRO A CA 1
ATOM 1380 C C . PRO A 1 175 ? -61.270 3.163 98.326 1.00 76.81 175 PRO A C 1
ATOM 1382 O O . PRO A 1 175 ? -60.438 2.367 97.892 1.00 76.81 175 PRO A O 1
ATOM 1385 N N . GLU A 1 176 ? -61.260 4.465 98.017 1.00 69.31 176 GLU A N 1
ATOM 1386 C CA . GLU A 1 176 ? -60.400 5.084 96.985 1.00 69.31 176 GLU A CA 1
ATOM 1387 C C . GLU A 1 176 ? -58.891 4.925 97.246 1.00 69.31 176 GLU A C 1
ATOM 1389 O O . GLU A 1 176 ? -58.127 4.725 96.305 1.00 69.31 176 GLU A O 1
ATOM 1394 N N . ASP A 1 177 ? -58.470 4.896 98.515 1.00 75.81 177 ASP A N 1
ATOM 1395 C CA . ASP A 1 177 ? -57.065 4.695 98.911 1.00 75.81 177 ASP A CA 1
ATOM 1396 C C . ASP A 1 177 ? -56.590 3.233 98.807 1.00 75.81 177 ASP A C 1
ATOM 1398 O O . ASP A 1 177 ? -55.429 2.912 99.092 1.00 75.81 177 ASP A O 1
ATOM 1402 N N . SER A 1 178 ? -57.477 2.312 98.421 1.00 76.56 178 SER A N 1
ATOM 1403 C CA . SER A 1 178 ? -57.142 0.896 98.346 1.00 76.56 178 SER A CA 1
ATOM 1404 C C . SER A 1 178 ? -56.144 0.628 97.214 1.00 76.56 178 SER A C 1
ATOM 1406 O O . SER A 1 178 ? -56.351 1.068 96.080 1.00 76.56 178 SER A O 1
ATOM 1408 N N . PRO A 1 179 ? -55.092 -0.179 97.456 1.00 71.56 179 PRO A N 1
ATOM 1409 C CA . PRO A 1 179 ? -54.162 -0.588 96.408 1.00 71.56 179 PRO A CA 1
ATOM 1410 C C . PRO A 1 179 ? -54.859 -1.301 95.240 1.00 71.56 179 PRO A C 1
ATOM 1412 O O . PRO A 1 179 ? -54.338 -1.275 94.136 1.00 71.56 179 PRO A O 1
ATOM 1415 N N . LEU A 1 180 ? -56.062 -1.854 95.440 1.00 68.94 180 LEU A N 1
ATOM 1416 C CA . LEU A 1 180 ? -56.868 -2.499 94.395 1.00 68.94 180 LEU A CA 1
ATOM 1417 C C . LEU A 1 180 ? -57.414 -1.539 93.318 1.00 68.94 180 LEU A C 1
ATOM 1419 O O . LEU A 1 180 ? -57.928 -2.012 92.303 1.00 68.94 180 LEU A O 1
ATOM 1423 N N . LEU A 1 181 ? -57.322 -0.221 93.537 1.00 67.81 181 LEU A N 1
ATOM 1424 C CA . LEU A 1 181 ? -57.692 0.822 92.571 1.00 67.81 181 LEU A CA 1
ATOM 1425 C C . LEU A 1 181 ? -56.479 1.473 91.887 1.00 67.81 181 LEU A C 1
ATOM 1427 O O . LEU A 1 181 ? -56.654 2.238 90.938 1.00 67.81 181 LEU A O 1
ATOM 1431 N N . LYS A 1 182 ? -55.247 1.173 92.321 1.00 73.62 182 LYS A N 1
ATOM 1432 C CA . LYS A 1 182 ? -54.035 1.695 91.675 1.00 73.62 182 LYS A CA 1
ATOM 1433 C C . LYS A 1 182 ? -53.816 0.974 90.346 1.00 73.62 182 LYS A C 1
ATOM 1435 O O . LYS A 1 182 ? -53.771 -0.252 90.316 1.00 73.62 182 LYS A O 1
ATOM 1440 N N . ALA A 1 183 ? -53.627 1.729 89.263 1.00 68.25 183 ALA A N 1
ATOM 1441 C CA . ALA A 1 183 ? -53.471 1.182 87.910 1.00 68.25 183 ALA A CA 1
ATOM 1442 C C . ALA A 1 183 ? -52.319 0.163 87.786 1.00 68.25 183 ALA A C 1
ATOM 1444 O O . ALA A 1 183 ? -52.437 -0.806 87.043 1.00 68.25 183 ALA A O 1
ATOM 1445 N N . GLU A 1 184 ? -51.246 0.347 88.557 1.00 70.50 184 GLU A N 1
ATOM 1446 C CA . GLU A 1 184 ? -50.068 -0.533 88.581 1.00 70.50 184 GLU A CA 1
ATOM 1447 C C . GLU A 1 184 ? -50.281 -1.838 89.367 1.00 70.50 184 GLU A C 1
ATOM 1449 O O . GLU A 1 184 ? -49.509 -2.781 89.223 1.00 70.50 184 GLU A O 1
ATOM 1454 N N . ALA A 1 185 ? -51.327 -1.914 90.192 1.00 71.25 185 ALA A N 1
ATOM 1455 C CA . ALA A 1 185 ? -51.631 -3.072 91.032 1.00 71.25 185 ALA A CA 1
ATOM 1456 C C . ALA A 1 185 ? -52.748 -3.963 90.453 1.00 71.25 185 ALA A C 1
ATOM 1458 O O . ALA A 1 185 ? -53.103 -4.976 91.061 1.00 71.25 185 ALA A O 1
ATOM 1459 N N . ILE A 1 186 ? -53.313 -3.604 89.290 1.00 79.44 186 ILE A N 1
ATOM 1460 C CA . ILE A 1 186 ? -54.318 -4.417 88.593 1.00 79.44 186 ILE A CA 1
ATOM 1461 C C . ILE A 1 186 ? -53.604 -5.591 87.902 1.00 79.44 186 ILE A C 1
ATOM 1463 O O . ILE A 1 186 ? -52.715 -5.354 87.081 1.00 79.44 186 ILE A O 1
ATOM 1467 N N . PRO A 1 187 ? -53.997 -6.853 88.159 1.00 77.50 187 PRO A N 1
ATOM 1468 C CA . PRO A 1 187 ? -53.426 -7.998 87.460 1.00 77.50 187 PRO A CA 1
ATOM 1469 C C . PRO A 1 187 ? -53.910 -8.001 86.004 1.00 77.50 187 PRO A C 1
ATOM 1471 O O . PRO A 1 187 ? -55.026 -8.429 85.708 1.00 77.50 187 PRO A O 1
ATOM 1474 N N . LEU A 1 188 ? -53.093 -7.467 85.094 1.00 81.62 188 LEU A N 1
ATOM 1475 C CA . LEU A 1 188 ? -53.425 -7.400 83.672 1.00 81.62 188 LEU A CA 1
ATOM 1476 C C . LEU A 1 188 ? -53.385 -8.800 83.023 1.00 81.62 188 LEU A C 1
ATOM 1478 O O . LEU A 1 188 ? -52.479 -9.579 83.326 1.00 81.62 188 LEU A O 1
ATOM 1482 N N . PRO A 1 189 ? -54.313 -9.120 82.096 1.00 85.69 189 PRO A N 1
ATOM 1483 C CA . PRO A 1 189 ? -54.331 -10.400 81.380 1.00 85.69 189 PRO A CA 1
ATOM 1484 C C . PRO A 1 189 ? -53.075 -10.638 80.540 1.00 85.69 189 PRO A C 1
ATOM 1486 O O . PRO A 1 189 ? -52.626 -11.775 80.404 1.00 85.69 189 PRO A O 1
ATOM 1489 N N . PHE A 1 190 ? -52.514 -9.566 79.977 1.00 84.81 190 PHE A N 1
ATOM 1490 C CA . PHE A 1 190 ? -51.248 -9.603 79.262 1.00 84.81 190 PHE A CA 1
ATOM 1491 C C . PHE A 1 190 ? -50.224 -8.728 79.989 1.00 84.81 190 PHE A C 1
ATOM 1493 O O . PHE A 1 190 ? -50.545 -7.582 80.321 1.00 84.81 190 PHE A O 1
ATOM 1500 N N . PRO A 1 191 ? -48.996 -9.227 80.219 1.00 80.56 191 PRO A N 1
ATOM 1501 C CA . PRO A 1 191 ? -47.944 -8.429 80.833 1.00 80.56 191 PRO A CA 1
ATOM 1502 C C . PRO A 1 191 ? -47.628 -7.196 79.969 1.00 80.56 191 PRO A C 1
ATOM 1504 O O . PRO A 1 191 ? -47.750 -7.266 78.739 1.00 80.56 191 PRO A O 1
ATOM 1507 N N . PRO A 1 192 ? -47.255 -6.058 80.584 1.00 71.44 192 PRO A N 1
ATOM 1508 C CA . PRO A 1 192 ? -46.834 -4.882 79.838 1.00 71.44 192 PRO A CA 1
ATOM 1509 C C . PRO A 1 192 ? -45.591 -5.213 78.995 1.00 71.44 192 PRO A C 1
ATOM 1511 O O . PRO A 1 192 ? -44.769 -6.031 79.420 1.00 71.44 192 PRO A O 1
ATOM 1514 N N . PRO A 1 193 ? -45.458 -4.620 77.797 1.00 67.25 193 PRO A N 1
ATOM 1515 C CA . PRO A 1 193 ? -44.269 -4.814 76.978 1.00 67.25 193 PRO A CA 1
ATOM 1516 C C . PRO A 1 193 ? -43.022 -4.390 77.762 1.00 67.25 193 PRO A C 1
ATOM 1518 O O . PRO A 1 193 ? -43.052 -3.394 78.488 1.00 67.25 193 PRO A O 1
ATOM 1521 N N . ALA A 1 194 ? -41.939 -5.162 77.636 1.00 67.81 194 ALA A N 1
ATOM 1522 C CA . ALA A 1 194 ? -40.656 -4.783 78.213 1.00 67.81 194 ALA A CA 1
ATOM 1523 C C . ALA A 1 194 ? -40.202 -3.438 77.609 1.00 67.81 194 ALA A C 1
ATOM 1525 O O . ALA A 1 194 ? -40.428 -3.220 76.414 1.00 67.81 194 ALA A O 1
ATOM 1526 N N . PRO A 1 195 ? -39.583 -2.535 78.393 1.00 58.19 195 PRO A N 1
ATOM 1527 C CA . PRO A 1 195 ? -38.947 -1.356 77.820 1.00 58.19 195 PRO A CA 1
ATOM 1528 C C . PRO A 1 195 ? -37.883 -1.808 76.806 1.00 58.19 195 PRO A C 1
ATOM 1530 O O . PRO A 1 195 ? -37.254 -2.850 77.025 1.00 58.19 195 PRO A O 1
ATOM 1533 N N . PRO A 1 196 ? -37.683 -1.074 75.695 1.00 50.56 196 PRO A N 1
ATOM 1534 C CA . PRO A 1 196 ? -36.615 -1.397 74.761 1.00 50.56 196 PRO A CA 1
ATOM 1535 C C . PRO A 1 196 ? -35.294 -1.411 75.535 1.00 50.56 196 PRO A C 1
ATOM 1537 O O . PRO A 1 196 ? -34.980 -0.475 76.266 1.00 50.56 196 PRO A O 1
ATOM 1540 N N . SER A 1 197 ? -34.565 -2.522 75.444 1.00 40.34 197 SER A N 1
ATOM 1541 C CA . SER A 1 197 ? -33.278 -2.692 76.107 1.00 40.34 197 SER A CA 1
ATOM 1542 C C . SER A 1 197 ? -32.286 -1.682 75.536 1.00 40.34 197 SER A C 1
ATOM 1544 O O . SER A 1 197 ? -31.782 -1.871 74.431 1.00 40.34 197 SER A O 1
ATOM 1546 N N . SER A 1 198 ? -31.992 -0.629 76.294 1.00 44.75 198 SER A N 1
ATOM 1547 C CA . SER A 1 198 ? -30.833 0.238 76.093 1.00 44.75 198 SER A CA 1
ATOM 1548 C C . SER A 1 198 ? -29.553 -0.579 76.288 1.00 44.75 198 SER A C 1
ATOM 1550 O O . SER A 1 198 ? -29.054 -0.694 77.401 1.00 44.75 198 SER A O 1
ATOM 1552 N N . GLN A 1 199 ? -29.059 -1.215 75.226 1.00 42.44 199 GLN A N 1
ATOM 1553 C CA . GLN A 1 199 ? -27.684 -1.717 75.130 1.00 42.44 199 GLN A CA 1
ATOM 1554 C C . GLN A 1 199 ? -27.277 -1.841 73.653 1.00 42.44 199 GLN A C 1
ATOM 1556 O O . GLN A 1 199 ? -27.220 -2.927 73.084 1.00 42.44 199 GLN A O 1
ATOM 1561 N N . ALA A 1 200 ? -27.036 -0.685 73.046 1.00 35.03 200 ALA A N 1
ATOM 1562 C CA . ALA A 1 200 ? -26.016 -0.430 72.032 1.00 35.0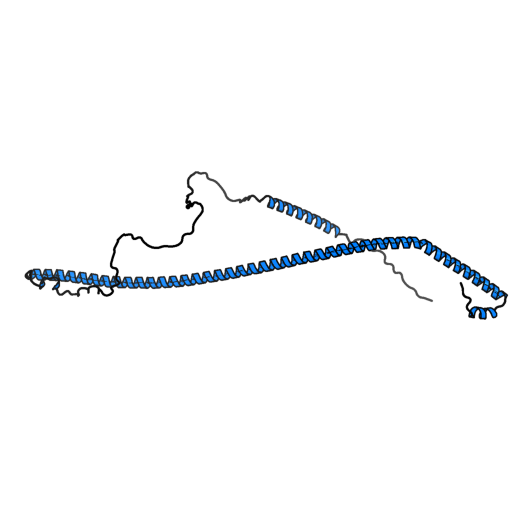3 200 ALA A CA 1
ATOM 1563 C C . ALA A 1 200 ? -25.962 1.093 71.895 1.00 35.03 200 ALA A C 1
ATOM 1565 O O . ALA A 1 200 ? -26.658 1.701 71.087 1.00 35.03 200 ALA A O 1
ATOM 1566 N N . GLU A 1 201 ? -25.219 1.688 72.817 1.00 35.66 201 GLU A N 1
ATOM 1567 C CA . GLU A 1 201 ? -24.697 3.037 72.703 1.00 35.66 201 GLU A CA 1
ATOM 1568 C C . GLU A 1 201 ? -23.696 2.995 71.537 1.00 35.66 201 GLU A C 1
ATOM 1570 O O . GLU A 1 201 ? -22.657 2.346 71.644 1.00 35.66 201 GLU A O 1
ATOM 1575 N N . ASP A 1 202 ? -24.055 3.573 70.391 1.00 36.81 202 ASP A N 1
ATOM 1576 C CA . ASP A 1 202 ? -23.067 4.216 69.527 1.00 36.81 202 ASP A CA 1
ATOM 1577 C C . ASP A 1 202 ? -23.332 5.711 69.669 1.00 36.81 202 ASP A C 1
ATOM 1579 O O . ASP A 1 202 ? -24.451 6.196 69.468 1.00 36.81 202 ASP A O 1
ATOM 1583 N N . GLU A 1 203 ? -22.329 6.380 70.211 1.00 44.16 203 GLU A N 1
ATOM 1584 C CA . GLU A 1 203 ? -22.406 7.716 70.764 1.00 44.16 203 GLU A CA 1
ATOM 1585 C C . GLU A 1 203 ? -22.618 8.742 69.651 1.00 44.16 203 GLU A C 1
ATOM 1587 O O . GLU A 1 203 ? -21.902 8.782 68.653 1.00 44.16 203 GLU A O 1
ATOM 1592 N N . SER A 1 204 ? -23.601 9.617 69.829 1.00 41.62 204 SER A N 1
ATOM 1593 C CA . SER A 1 204 ? -23.691 10.878 69.089 1.00 41.62 204 SER A CA 1
ATOM 1594 C C . SER A 1 204 ? -24.380 11.923 69.967 1.00 41.62 204 SER A C 1
ATOM 1596 O O . SER A 1 204 ? -25.464 12.418 69.674 1.00 41.62 204 SER A O 1
ATOM 1598 N N . GLU A 1 205 ? -23.737 12.217 71.099 1.00 36.34 205 GLU A N 1
ATOM 1599 C CA . GLU A 1 205 ? -23.656 13.576 71.651 1.00 36.34 205 GLU A CA 1
ATOM 1600 C C . GLU A 1 205 ? -22.584 14.319 70.831 1.00 36.34 205 GLU A C 1
ATOM 1602 O O . GLU A 1 205 ? -21.597 13.718 70.429 1.00 36.34 205 GLU A O 1
ATOM 1607 N N . SER A 1 206 ? -22.611 15.609 70.536 1.00 35.22 206 SER A N 1
ATOM 1608 C CA . SER A 1 206 ? -23.469 16.733 70.891 1.00 35.22 206 SER A CA 1
ATOM 1609 C C . SER A 1 206 ? -23.085 17.874 69.939 1.00 35.22 206 SER A C 1
ATOM 1611 O O . SER A 1 206 ? -21.980 17.896 69.392 1.00 35.22 206 SER A O 1
ATOM 1613 N N . GLU A 1 207 ? -23.998 18.816 69.734 1.00 42.84 207 GLU A N 1
ATOM 1614 C CA . GLU A 1 207 ? -23.687 20.087 69.090 1.00 42.84 207 GLU A CA 1
ATOM 1615 C C . GLU A 1 207 ? -22.788 20.955 69.979 1.00 42.84 207 GLU A C 1
ATOM 1617 O O . GLU A 1 207 ? -23.013 21.053 71.186 1.00 42.84 207 GLU A O 1
ATOM 1622 N N . ALA A 1 208 ? -21.826 21.638 69.362 1.00 36.78 208 ALA A N 1
ATOM 1623 C CA . ALA A 1 208 ? -21.253 22.873 69.878 1.00 36.78 208 ALA A CA 1
ATOM 1624 C C . ALA A 1 208 ? -20.773 23.723 68.695 1.00 36.78 208 ALA A C 1
ATOM 1626 O O . ALA A 1 208 ? -19.766 23.423 68.052 1.00 36.78 208 ALA A O 1
ATOM 1627 N N . GLU A 1 209 ? -21.545 24.764 68.401 1.00 44.25 209 GLU A N 1
ATOM 1628 C CA . GLU A 1 209 ? -21.040 25.989 67.789 1.00 44.25 209 GLU A CA 1
ATOM 1629 C C . GLU A 1 209 ? -19.989 26.600 68.726 1.00 44.25 209 GLU A C 1
ATOM 1631 O O . GLU A 1 209 ? -20.237 26.675 69.927 1.00 44.25 209 GLU A O 1
ATOM 1636 N N . ASP A 1 210 ? -18.846 27.030 68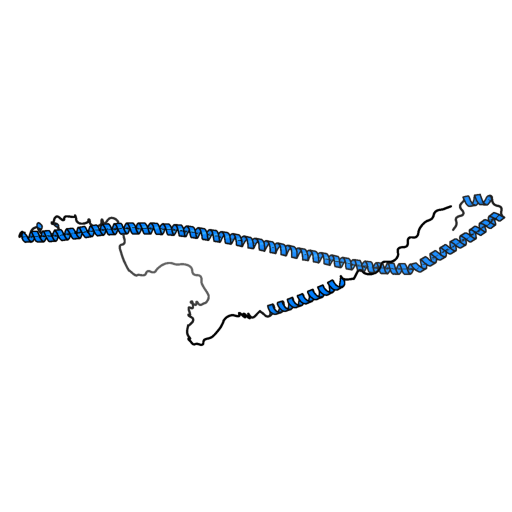.191 1.00 40.91 210 ASP A N 1
ATOM 1637 C CA . ASP A 1 210 ? -18.192 28.269 68.624 1.00 40.91 210 ASP A CA 1
ATOM 1638 C C . ASP A 1 210 ? -17.089 28.672 67.630 1.00 40.91 210 ASP A C 1
ATOM 1640 O O . ASP A 1 210 ? -16.178 27.909 67.291 1.00 40.91 210 ASP A O 1
ATOM 1644 N N . GLU A 1 211 ? -17.218 29.912 67.161 1.00 45.22 211 GLU A N 1
ATOM 1645 C CA . GLU A 1 211 ? -16.151 30.750 66.624 1.00 45.22 211 GLU A CA 1
ATOM 1646 C C . GLU A 1 211 ? -14.971 30.791 67.614 1.00 45.22 211 GLU A C 1
ATOM 1648 O O . GLU A 1 211 ? -15.183 30.867 68.818 1.00 45.22 211 GLU A O 1
ATOM 1653 N N . ASP A 1 212 ? -13.721 30.778 67.143 1.00 35.44 212 ASP A N 1
ATOM 1654 C CA . ASP A 1 212 ? -12.895 31.993 67.115 1.00 35.44 212 ASP A CA 1
ATOM 1655 C C . ASP A 1 212 ? -11.449 31.725 66.658 1.00 35.44 212 ASP A C 1
ATOM 1657 O O . ASP A 1 212 ? -10.908 30.618 66.691 1.00 35.44 212 ASP A O 1
ATOM 1661 N N . ASN A 1 213 ? -10.848 32.825 66.226 1.00 38.78 213 ASN A N 1
ATOM 1662 C CA . ASN A 1 213 ? -9.492 33.041 65.748 1.00 38.78 213 ASN A CA 1
ATOM 1663 C C . ASN A 1 213 ? -8.353 32.508 66.636 1.00 38.78 213 ASN A C 1
ATOM 1665 O O . ASN A 1 213 ? -8.361 32.642 67.857 1.00 38.78 213 ASN A O 1
ATOM 1669 N N . ASN A 1 214 ? -7.276 32.080 65.972 1.00 38.81 214 ASN A N 1
ATOM 1670 C CA . ASN A 1 214 ? -5.893 32.510 66.245 1.00 38.81 214 ASN A CA 1
ATOM 1671 C C . ASN A 1 214 ? -5.025 31.966 65.098 1.00 38.81 214 ASN A C 1
ATOM 1673 O O . ASN A 1 214 ? -5.009 30.767 64.839 1.00 38.81 214 ASN A O 1
ATOM 1677 N N . GLU A 1 215 ? -4.451 32.787 64.222 1.00 41.84 215 GLU A N 1
ATOM 1678 C CA . GLU A 1 215 ? -3.291 33.651 64.479 1.00 41.84 215 GLU A CA 1
ATOM 1679 C C . GLU A 1 215 ? -2.134 32.893 65.150 1.00 41.84 215 GLU A C 1
ATOM 1681 O O . GLU A 1 215 ? -2.161 32.590 66.339 1.00 41.84 215 GLU A O 1
ATOM 1686 N N . ASP A 1 216 ? -1.130 32.600 64.320 1.00 36.69 216 ASP A N 1
ATOM 1687 C CA . ASP A 1 216 ? 0.291 32.914 64.510 1.00 36.69 216 ASP A CA 1
ATOM 1688 C C . ASP A 1 216 ? 1.317 31.788 64.278 1.00 36.69 216 ASP A C 1
ATOM 1690 O O . ASP A 1 216 ? 1.217 30.665 64.763 1.00 36.69 216 ASP A O 1
ATOM 1694 N N . GLU A 1 217 ? 2.364 32.218 63.560 1.00 41.22 217 GLU A N 1
ATOM 1695 C CA . GLU A 1 217 ? 3.714 31.654 63.437 1.00 41.22 217 GLU A CA 1
ATOM 1696 C C . GLU A 1 217 ? 3.921 30.373 62.587 1.00 41.22 217 GLU A C 1
ATOM 1698 O O . GLU A 1 217 ? 3.249 29.366 62.716 1.00 41.22 217 GLU A O 1
ATOM 1703 N N . ALA A 1 218 ? 4.910 30.263 61.694 1.00 36.56 218 ALA A N 1
ATOM 1704 C CA . ALA A 1 218 ? 6.039 31.129 61.396 1.00 36.56 218 ALA A CA 1
ATOM 1705 C C . ALA A 1 218 ? 6.738 30.690 60.088 1.00 36.56 218 ALA A C 1
ATOM 1707 O O . ALA A 1 218 ? 7.095 29.532 59.905 1.00 36.56 218 ALA A O 1
ATOM 1708 N N . LEU A 1 219 ? 7.024 31.694 59.251 1.00 42.75 219 LEU A N 1
ATOM 1709 C CA . LEU A 1 219 ? 8.321 31.961 58.615 1.00 42.75 219 LEU A CA 1
ATOM 1710 C C . LEU A 1 219 ? 8.926 30.901 57.651 1.00 42.75 219 LEU A C 1
ATOM 1712 O O . LEU A 1 219 ? 9.416 29.850 58.042 1.00 42.75 219 LEU A O 1
ATOM 1716 N N . VAL A 1 220 ? 9.124 31.301 56.386 1.00 36.12 220 VAL A N 1
ATOM 1717 C CA . VAL A 1 220 ? 10.440 31.702 55.828 1.00 36.12 220 VAL A CA 1
ATOM 1718 C C . VAL A 1 220 ? 10.486 31.506 54.290 1.00 36.12 220 VAL A C 1
ATOM 1720 O O . VAL A 1 220 ? 10.283 30.412 53.781 1.00 36.12 220 VAL A O 1
ATOM 1723 N N . ARG A 1 221 ? 10.951 32.570 53.602 1.00 48.25 221 ARG A N 1
ATOM 1724 C CA . ARG A 1 221 ? 11.560 32.653 52.243 1.00 48.25 221 ARG A CA 1
ATOM 1725 C C . ARG A 1 221 ? 10.669 32.977 51.027 1.00 48.25 221 ARG A C 1
ATOM 1727 O O . ARG A 1 221 ? 10.409 32.183 50.137 1.00 48.25 221 ARG A O 1
ATOM 1734 N N . LYS A 1 222 ? 10.393 34.279 50.962 1.00 38.69 222 LYS A N 1
ATOM 1735 C CA . LYS A 1 222 ? 10.489 35.217 49.825 1.00 38.69 222 LYS A CA 1
ATOM 1736 C C . LYS A 1 222 ? 11.318 34.787 48.595 1.00 38.69 222 LYS A C 1
ATOM 1738 O O . LYS A 1 222 ? 12.489 34.442 48.733 1.00 38.69 222 LYS A O 1
ATOM 1743 N N . SER A 1 223 ? 10.751 35.026 47.406 1.00 46.84 223 SER A N 1
ATOM 1744 C CA . SER A 1 223 ? 11.355 35.622 46.185 1.00 46.84 223 SER A CA 1
ATOM 1745 C C . SER A 1 223 ? 10.190 35.950 45.225 1.00 46.84 223 SER A C 1
ATOM 1747 O O . SER A 1 223 ? 9.510 35.034 44.794 1.00 46.84 223 SER A O 1
ATOM 1749 N N . LYS A 1 224 ? 9.660 37.183 45.180 1.00 43.47 224 LYS A N 1
ATOM 1750 C CA . LYS A 1 224 ? 10.095 38.416 44.478 1.00 43.47 224 LYS A CA 1
ATOM 1751 C C . LYS A 1 224 ? 9.753 38.431 42.971 1.00 43.47 224 LYS A C 1
ATOM 1753 O O . LYS A 1 224 ? 10.421 37.728 42.232 1.00 43.47 224 LYS A O 1
ATOM 1758 N N . ASP A 1 225 ? 8.799 39.324 42.629 1.00 29.41 225 ASP A N 1
ATOM 1759 C CA . ASP A 1 225 ? 8.522 40.072 41.369 1.00 29.41 225 ASP A CA 1
ATOM 1760 C C . ASP A 1 225 ? 8.544 39.299 40.038 1.00 29.41 225 ASP A C 1
ATOM 1762 O O . ASP A 1 225 ? 9.447 38.522 39.784 1.00 29.41 225 ASP A O 1
ATOM 1766 N N . ALA A 1 226 ? 7.685 39.496 39.041 1.00 34.44 226 ALA A N 1
ATOM 1767 C CA . ALA A 1 226 ? 6.558 40.369 38.707 1.00 34.44 226 ALA A CA 1
ATOM 1768 C C . ALA A 1 226 ? 5.797 39.577 37.605 1.00 34.44 226 ALA A C 1
ATOM 1770 O O . ALA A 1 226 ? 6.372 38.677 36.994 1.00 34.44 226 ALA A O 1
ATOM 1771 N N . THR A 1 227 ? 4.522 39.766 37.276 1.00 38.06 227 THR A N 1
ATOM 1772 C CA . THR A 1 227 ? 3.995 40.791 36.356 1.00 38.06 227 THR A CA 1
ATOM 1773 C C . THR A 1 227 ? 2.524 40.383 36.109 1.00 38.06 227 THR A C 1
ATOM 1775 O O . THR A 1 227 ? 2.278 39.207 35.864 1.00 38.06 227 THR A O 1
ATOM 1778 N N . GLU A 1 228 ? 1.574 41.312 36.278 1.00 31.80 228 GLU A N 1
ATOM 1779 C CA . GLU A 1 228 ? 0.447 41.622 35.360 1.00 31.80 228 GLU A CA 1
ATOM 1780 C C . GLU A 1 228 ? -0.170 40.453 34.532 1.00 31.80 228 GLU A C 1
ATOM 1782 O O . GLU A 1 228 ? 0.535 39.787 33.794 1.00 31.80 228 GLU A O 1
ATOM 1787 N N . ALA A 1 229 ? -1.473 40.154 34.456 1.00 36.69 229 ALA A N 1
ATOM 1788 C CA . ALA A 1 229 ? -2.715 40.794 34.872 1.00 36.69 229 ALA A CA 1
ATOM 1789 C C . ALA A 1 229 ? -3.919 39.848 34.603 1.00 36.69 229 ALA A C 1
ATOM 1791 O O . ALA A 1 229 ? -3.861 39.007 33.714 1.00 36.69 229 ALA A O 1
ATOM 1792 N N . LYS A 1 230 ? -5.030 40.137 35.303 1.00 40.09 230 LYS A N 1
ATOM 1793 C CA . LYS A 1 230 ? -6.457 40.020 34.909 1.00 40.09 230 LYS A CA 1
ATOM 1794 C C . LYS A 1 230 ? -7.080 38.641 34.600 1.00 40.09 230 LYS A C 1
ATOM 1796 O O . LYS A 1 230 ? -6.858 38.043 33.556 1.00 40.09 230 LYS A O 1
ATOM 1801 N N . SER A 1 231 ? -8.024 38.267 35.469 1.00 39.16 231 SER A N 1
ATOM 1802 C CA . SER A 1 231 ? -9.132 37.320 35.242 1.00 39.16 231 SER A CA 1
ATOM 1803 C C . SER A 1 231 ? -10.089 37.748 34.113 1.00 39.16 231 SER A C 1
ATOM 1805 O O . SER A 1 231 ? -10.147 38.938 33.783 1.00 39.16 231 SER A O 1
ATOM 1807 N N . PRO A 1 232 ? -10.920 36.814 33.599 1.00 54.91 232 PRO A N 1
ATOM 1808 C CA . PRO A 1 232 ? -12.382 36.990 33.730 1.00 54.91 232 PRO A CA 1
ATOM 1809 C C . PRO A 1 232 ? -13.209 35.690 34.005 1.00 54.91 232 PRO A C 1
ATOM 1811 O O . PRO A 1 232 ? -12.675 34.591 33.858 1.00 54.91 232 PRO A O 1
ATOM 1814 N N . PRO A 1 233 ? -14.501 35.818 34.412 1.00 48.41 233 PRO A N 1
ATOM 1815 C CA . PRO A 1 233 ? -15.457 34.732 34.735 1.00 48.41 233 PRO A CA 1
ATOM 1816 C C . PRO A 1 233 ? -16.370 34.310 33.541 1.00 48.41 233 PRO A C 1
ATOM 1818 O O . PRO A 1 233 ? -16.304 34.952 32.489 1.00 48.41 233 PRO A O 1
ATOM 1821 N N . PRO A 1 234 ? -17.208 33.246 33.665 1.00 44.44 234 PRO A N 1
ATOM 1822 C CA . PRO A 1 234 ? -17.911 32.617 32.538 1.00 44.44 234 PRO A CA 1
ATOM 1823 C C . PRO A 1 234 ? -19.222 33.329 32.161 1.00 44.44 234 PRO A C 1
ATOM 1825 O O . PRO A 1 234 ? -19.846 33.988 32.990 1.00 44.44 234 PRO A O 1
ATOM 1828 N N . THR A 1 235 ? -19.638 33.194 30.896 1.00 46.44 235 THR A N 1
ATOM 1829 C CA . THR A 1 235 ? -20.846 33.821 30.333 1.00 46.44 235 THR A CA 1
ATOM 1830 C C . THR A 1 235 ? -21.914 32.774 30.020 1.00 46.44 235 THR A C 1
ATOM 1832 O O . THR A 1 235 ? -21.703 31.875 29.211 1.00 46.44 235 THR A O 1
ATOM 1835 N N . GLU A 1 236 ? -23.064 32.944 30.660 1.00 46.66 236 GLU A N 1
ATOM 1836 C CA . GLU A 1 236 ? -24.347 32.281 30.444 1.00 46.66 236 GLU A CA 1
ATOM 1837 C C . GLU A 1 236 ? -25.253 33.307 29.748 1.00 46.66 236 GLU A C 1
ATOM 1839 O O . GLU A 1 236 ? -25.496 34.356 30.338 1.00 46.66 236 GLU A O 1
ATOM 1844 N N . GLN A 1 237 ? -25.715 33.070 28.512 1.00 39.16 237 GLN A N 1
ATOM 1845 C CA . GLN A 1 237 ? -26.844 33.818 27.932 1.00 39.16 237 GLN A CA 1
ATOM 1846 C C . GLN A 1 237 ? -27.684 32.943 26.988 1.00 39.16 237 GLN A C 1
ATOM 1848 O O . GLN A 1 237 ? -27.275 32.574 25.889 1.00 39.16 237 GLN A O 1
ATOM 1853 N N . VAL A 1 238 ? -28.875 32.640 27.501 1.00 38.62 238 VAL A N 1
ATOM 1854 C CA . VAL A 1 238 ? -30.164 32.363 26.855 1.00 38.62 238 VAL A CA 1
ATOM 1855 C C . VAL A 1 238 ? -30.384 33.077 25.511 1.00 38.62 238 VAL A C 1
ATOM 1857 O O . VAL A 1 238 ? -30.147 34.277 25.394 1.00 38.62 238 VAL A O 1
ATOM 1860 N N . MET A 1 239 ? -30.912 32.350 24.519 1.00 42.50 239 MET A N 1
ATOM 1861 C CA . MET A 1 239 ? -31.502 32.931 23.308 1.00 42.50 239 MET A CA 1
ATOM 1862 C C . MET A 1 239 ? -33.027 32.810 23.357 1.00 42.50 239 MET A C 1
ATOM 1864 O O . MET A 1 239 ? -33.583 31.759 23.671 1.00 42.50 239 MET A O 1
ATOM 1868 N N .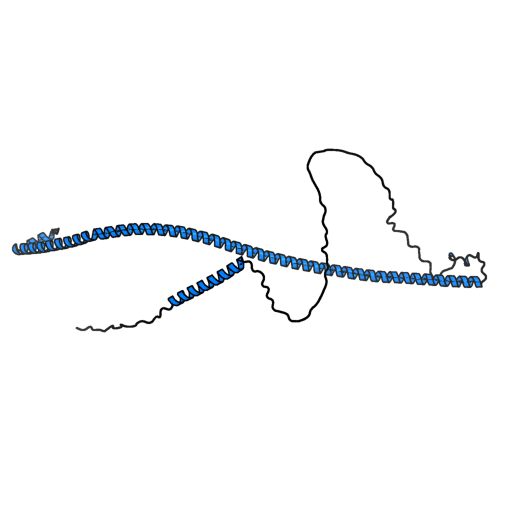 ASP A 1 240 ? -33.638 33.952 23.081 1.00 35.31 240 ASP A N 1
ATOM 1869 C CA . ASP A 1 240 ? -35.029 34.344 23.246 1.00 35.31 240 ASP A CA 1
ATOM 1870 C C . ASP A 1 240 ? -35.960 33.693 22.203 1.00 35.31 240 ASP A C 1
ATOM 1872 O O . ASP A 1 240 ? -35.592 33.524 21.038 1.00 35.31 240 ASP A O 1
ATOM 1876 N N . LEU A 1 241 ? -37.177 33.346 22.626 1.00 46.81 241 LEU A N 1
ATOM 1877 C CA . LEU A 1 241 ? -38.274 32.810 21.812 1.00 46.81 241 LEU A CA 1
ATOM 1878 C C . LEU A 1 241 ? -39.373 33.873 21.741 1.00 46.81 241 LEU A C 1
ATOM 1880 O O . LEU A 1 241 ? -39.910 34.211 22.787 1.00 46.81 241 LEU A O 1
ATOM 1884 N N . THR A 1 242 ? -39.754 34.348 20.549 1.00 44.47 242 THR A N 1
ATOM 1885 C CA . THR A 1 242 ? -41.123 34.819 20.206 1.00 44.47 242 THR A CA 1
ATOM 1886 C C . THR A 1 242 ? -41.199 35.310 18.749 1.00 44.47 242 THR A C 1
ATOM 1888 O O . THR A 1 242 ? -40.437 36.200 18.382 1.00 44.47 242 THR A O 1
ATOM 1891 N N . LEU A 1 243 ? -42.091 34.722 17.922 1.00 41.25 243 LEU A N 1
ATOM 1892 C CA . LEU A 1 243 ? -43.262 35.364 17.263 1.00 41.25 243 LEU A CA 1
ATOM 1893 C C . LEU A 1 243 ? -43.964 34.395 16.256 1.00 41.25 243 LEU A C 1
ATOM 1895 O O . LEU A 1 243 ? -43.478 34.191 15.148 1.00 41.25 243 LEU A O 1
ATOM 1899 N N . ASP A 1 244 ? -44.992 33.675 16.733 1.00 42.91 244 ASP A N 1
ATOM 1900 C CA . ASP A 1 244 ? -46.429 33.696 16.324 1.00 42.91 244 ASP A CA 1
ATOM 1901 C C . ASP A 1 244 ? -46.830 34.020 14.847 1.00 42.91 244 ASP A C 1
ATOM 1903 O O . ASP A 1 244 ? -46.379 35.027 14.309 1.00 42.91 244 ASP A O 1
ATOM 1907 N N . GLU A 1 245 ? -47.449 33.047 14.131 1.00 49.62 245 GLU A N 1
ATOM 1908 C CA . GLU A 1 245 ? -48.863 32.956 13.599 1.00 49.62 245 GLU A CA 1
ATOM 1909 C C . GLU A 1 245 ? -49.043 33.735 12.262 1.00 49.62 245 GLU A C 1
ATOM 1911 O O . GLU A 1 245 ? -48.475 34.801 12.086 1.00 49.62 245 GLU A O 1
ATOM 1916 N N . GLU A 1 246 ? -49.665 33.297 11.158 1.00 41.22 246 GLU A N 1
ATOM 1917 C CA . GLU A 1 246 ? -50.873 32.517 10.848 1.00 41.22 246 GLU A CA 1
ATOM 1918 C C . GLU A 1 246 ? -50.787 32.165 9.327 1.00 41.22 246 GLU A C 1
ATOM 1920 O O . GLU A 1 246 ? -50.270 32.960 8.544 1.00 41.22 246 GLU A O 1
ATOM 1925 N N . GLY A 1 247 ? -51.065 30.936 8.874 1.00 32.47 247 GLY A N 1
ATOM 1926 C CA . GLY A 1 247 ? -52.305 30.604 8.151 1.00 32.47 247 GLY A CA 1
ATOM 1927 C C . GLY A 1 247 ? -52.240 30.784 6.618 1.00 32.47 247 GLY A C 1
ATOM 1928 O O . GLY A 1 247 ? -52.279 31.907 6.139 1.00 32.47 247 GLY A O 1
ATOM 1929 N N . ASP A 1 248 ? -52.165 29.691 5.845 1.00 36.34 248 ASP A N 1
ATOM 1930 C CA . ASP A 1 248 ? -53.168 29.328 4.818 1.00 36.34 248 ASP A CA 1
ATOM 1931 C C . ASP A 1 248 ? -52.827 27.967 4.177 1.00 36.34 248 ASP A C 1
ATOM 1933 O O . ASP A 1 248 ? -51.677 27.539 4.073 1.00 36.34 248 ASP A O 1
ATOM 1937 N N . GLU A 1 249 ? -53.891 27.274 3.824 1.00 41.00 249 GLU A N 1
ATOM 1938 C CA . GLU A 1 249 ? -54.056 25.886 3.440 1.00 41.00 249 GLU A CA 1
ATOM 1939 C C . GLU A 1 249 ? -53.612 25.603 1.984 1.00 41.00 249 GLU A C 1
ATOM 1941 O O . GLU A 1 249 ? -53.453 26.503 1.166 1.00 41.00 249 GLU A O 1
ATOM 1946 N N . VAL A 1 250 ? -53.538 24.306 1.652 1.00 39.06 250 VAL A N 1
ATOM 1947 C CA . VAL A 1 250 ? -53.534 23.688 0.304 1.00 39.06 250 VAL A CA 1
ATOM 1948 C C . VAL A 1 250 ? -52.179 23.206 -0.250 1.00 39.06 250 VAL A C 1
ATOM 1950 O O . VAL A 1 250 ? -51.443 23.920 -0.920 1.00 39.06 250 VAL A O 1
ATOM 1953 N N . GLY A 1 251 ? -51.980 21.885 -0.133 1.00 39.31 251 GLY A N 1
ATOM 1954 C CA . GLY A 1 251 ? -51.773 21.045 -1.322 1.00 39.31 251 GLY A CA 1
ATOM 1955 C C . GLY A 1 251 ? -50.358 20.537 -1.624 1.00 39.31 251 GLY A C 1
ATOM 1956 O O . GLY A 1 251 ? -49.540 21.252 -2.179 1.00 39.31 251 GLY A O 1
ATOM 1957 N N . GLU A 1 252 ? -50.182 19.230 -1.400 1.00 36.25 252 GLU A N 1
ATOM 1958 C CA . GLU A 1 252 ? -49.253 18.307 -2.082 1.00 36.25 252 GLU A CA 1
ATOM 1959 C C . GLU A 1 252 ? -47.729 18.456 -1.879 1.00 36.25 252 GLU A C 1
ATOM 1961 O O . GLU A 1 252 ? -47.057 19.357 -2.368 1.00 36.25 252 GLU A O 1
ATOM 1966 N N . ALA A 1 253 ? -47.153 17.415 -1.275 1.00 33.03 253 ALA A N 1
ATOM 1967 C CA . ALA A 1 253 ? -45.761 17.009 -1.461 1.00 33.03 253 ALA A CA 1
ATOM 1968 C C . ALA A 1 253 ? -45.721 15.754 -2.370 1.00 33.03 253 ALA A C 1
ATOM 1970 O O . ALA A 1 253 ? -46.766 15.119 -2.539 1.00 33.03 253 ALA A O 1
ATOM 1971 N N . PRO A 1 254 ? -44.557 15.276 -2.866 1.00 48.91 254 PRO A N 1
ATOM 1972 C CA . PRO A 1 254 ? -43.217 15.875 -2.836 1.00 48.91 254 PRO A CA 1
ATOM 1973 C C . PRO A 1 254 ? -42.489 15.802 -4.201 1.00 48.91 254 PRO A C 1
ATOM 1975 O O . PRO A 1 254 ? -42.541 14.776 -4.878 1.00 48.91 254 PRO A O 1
ATOM 1978 N N . ARG A 1 255 ? -41.680 16.808 -4.566 1.00 39.19 255 ARG A N 1
ATOM 1979 C CA . ARG A 1 255 ? -40.467 16.571 -5.379 1.00 39.19 255 ARG A CA 1
ATOM 1980 C C . ARG A 1 255 ? -39.314 17.417 -4.858 1.00 39.19 255 ARG A C 1
ATOM 1982 O O . ARG A 1 255 ? -39.253 18.628 -5.031 1.00 39.19 255 ARG A O 1
ATOM 1989 N N . GLU A 1 256 ? -38.431 16.701 -4.187 1.00 35.00 256 GLU A N 1
ATOM 1990 C CA . GLU A 1 256 ? -37.117 17.080 -3.706 1.00 35.00 256 GLU A CA 1
ATOM 1991 C C . GLU A 1 256 ? -36.251 17.589 -4.870 1.00 35.00 256 GLU A C 1
ATOM 1993 O O . GLU A 1 256 ? -35.797 16.825 -5.718 1.00 35.00 256 GLU A O 1
ATOM 1998 N N . ALA A 1 257 ? -36.044 18.901 -4.928 1.00 40.62 257 ALA A N 1
ATOM 1999 C CA . ALA A 1 257 ? -34.963 19.512 -5.686 1.00 40.62 257 ALA A CA 1
ATOM 2000 C C . ALA A 1 257 ? -34.029 20.184 -4.679 1.00 40.62 257 ALA A C 1
ATOM 2002 O O . ALA A 1 257 ? -34.030 21.403 -4.509 1.00 40.62 257 ALA A O 1
ATOM 2003 N N . VAL A 1 258 ? -33.236 19.366 -3.981 1.00 39.25 258 VAL A N 1
ATOM 2004 C CA . VAL A 1 258 ? -32.060 19.842 -3.248 1.00 39.25 258 VAL A CA 1
ATOM 2005 C C . VAL A 1 258 ? -31.032 20.245 -4.299 1.00 39.25 258 VAL A C 1
ATOM 2007 O O . VAL A 1 258 ? -30.141 19.487 -4.672 1.00 39.25 258 VAL A O 1
ATOM 2010 N N . THR A 1 259 ? -31.173 21.466 -4.811 1.00 45.88 259 THR A N 1
ATOM 2011 C CA . THR A 1 259 ? -30.086 22.145 -5.517 1.00 45.88 259 THR A CA 1
ATOM 2012 C C . THR A 1 259 ? -29.139 22.655 -4.438 1.00 45.88 259 THR A C 1
ATOM 2014 O O . THR A 1 259 ? -29.131 23.831 -4.079 1.00 45.88 259 THR A O 1
ATOM 2017 N N . GLY A 1 260 ? -28.404 21.719 -3.836 1.00 41.75 260 GLY A N 1
ATOM 2018 C CA . GLY A 1 260 ? -27.260 22.027 -2.997 1.00 41.75 260 GLY A CA 1
ATOM 2019 C C . GLY A 1 260 ? -26.219 22.705 -3.873 1.00 41.75 260 GLY A C 1
ATOM 2020 O O . GLY A 1 260 ? -25.875 22.201 -4.938 1.00 41.75 260 GLY A O 1
ATOM 2021 N N . HIS A 1 261 ? -25.774 23.880 -3.451 1.00 48.72 261 HIS A N 1
ATOM 2022 C CA . HIS A 1 261 ? -24.765 24.692 -4.113 1.00 48.72 261 HIS A CA 1
ATOM 2023 C C . HIS A 1 261 ? -23.464 23.881 -4.268 1.00 48.72 261 HIS A C 1
ATOM 2025 O O . HIS A 1 261 ? -22.624 23.860 -3.369 1.00 48.72 261 HIS A O 1
ATOM 2031 N N . LEU A 1 262 ? -23.312 23.166 -5.387 1.00 51.56 262 LEU A N 1
ATOM 2032 C CA . LEU A 1 262 ? -22.085 22.444 -5.704 1.00 51.56 262 LEU A CA 1
ATOM 2033 C C . LEU A 1 262 ? -20.970 23.480 -5.859 1.00 51.56 262 LEU A C 1
ATOM 2035 O O . LEU A 1 262 ? -21.103 24.443 -6.616 1.00 51.56 262 LEU A O 1
ATOM 2039 N N . SER A 1 263 ? -19.899 23.311 -5.083 1.00 59.88 263 SER A N 1
ATOM 2040 C CA . SER A 1 263 ? -18.719 24.173 -5.147 1.00 59.88 263 SER A CA 1
ATOM 2041 C C . SER A 1 263 ? -18.236 24.275 -6.597 1.00 59.88 263 SER A C 1
ATOM 2043 O O . SER A 1 263 ? -18.179 23.261 -7.296 1.00 59.88 263 SER A O 1
ATOM 2045 N N . SER A 1 264 ? -17.893 25.482 -7.052 1.00 66.88 264 SER A N 1
ATOM 2046 C CA . SER A 1 264 ? -17.493 25.770 -8.438 1.00 66.88 264 SER A CA 1
ATOM 2047 C C . SER A 1 264 ? -16.385 24.847 -8.959 1.00 66.88 264 SER A C 1
ATOM 2049 O O . SER A 1 264 ? -16.349 24.563 -10.153 1.00 66.88 264 SER A O 1
ATOM 2051 N N . ASP A 1 265 ? -15.535 24.333 -8.067 1.00 64.25 265 ASP A N 1
ATOM 2052 C CA . ASP A 1 265 ? -14.456 23.395 -8.392 1.00 64.25 265 ASP A CA 1
ATOM 2053 C C . ASP A 1 265 ? -14.971 21.996 -8.769 1.00 64.25 265 ASP A C 1
ATOM 2055 O O . ASP A 1 265 ? -14.401 21.340 -9.642 1.00 64.25 265 ASP A O 1
ATOM 2059 N N . LEU A 1 266 ? -16.084 21.552 -8.175 1.00 66.19 266 LEU A N 1
ATOM 2060 C CA . LEU A 1 266 ? -16.703 20.260 -8.483 1.00 66.19 266 LEU A CA 1
ATOM 2061 C C . LEU A 1 266 ? -17.368 20.286 -9.867 1.00 66.19 266 LEU A C 1
ATOM 2063 O O . LEU A 1 266 ? -17.186 19.364 -10.655 1.00 66.19 266 LEU A O 1
ATOM 2067 N N . LEU A 1 267 ? -18.059 21.382 -10.200 1.00 65.00 267 LEU A N 1
ATOM 2068 C CA . LEU A 1 267 ? -18.676 21.570 -11.520 1.00 65.00 267 LEU A CA 1
ATOM 2069 C C . LEU A 1 267 ? -17.639 21.728 -12.643 1.00 65.00 267 LEU A C 1
ATOM 2071 O O . LEU A 1 267 ? -17.903 21.386 -13.798 1.00 65.00 267 LEU A O 1
ATOM 2075 N N . LEU A 1 268 ? -16.455 22.261 -12.322 1.00 68.75 268 LEU A N 1
ATOM 2076 C CA . LEU A 1 268 ? -15.334 22.358 -13.259 1.00 68.75 268 LEU A CA 1
ATOM 2077 C C . LEU A 1 268 ? -14.728 20.979 -13.541 1.00 68.75 268 LEU A C 1
ATOM 2079 O O . LEU A 1 268 ? -14.425 20.669 -14.694 1.00 68.75 268 LEU A O 1
ATOM 2083 N N . ALA A 1 269 ? -14.608 20.143 -12.508 1.00 71.12 269 ALA A N 1
ATOM 2084 C CA . ALA A 1 269 ? -14.151 18.765 -12.639 1.00 71.12 269 ALA A CA 1
ATOM 2085 C C . ALA A 1 269 ? -15.150 17.893 -13.420 1.00 71.12 269 ALA A C 1
ATOM 2087 O O . ALA A 1 269 ? -14.734 17.145 -14.302 1.00 71.12 269 ALA A O 1
ATOM 2088 N N . GLU A 1 270 ? -16.453 18.043 -13.172 1.00 70.00 270 GLU A N 1
ATOM 2089 C CA . GLU A 1 270 ? -17.508 17.298 -13.875 1.00 70.00 270 GLU A CA 1
ATOM 2090 C C . GLU A 1 270 ? -17.521 17.622 -15.379 1.00 70.00 270 GLU A C 1
ATOM 2092 O O . GLU A 1 270 ? -17.420 16.721 -16.210 1.00 70.00 270 GLU A O 1
ATOM 2097 N N . ARG A 1 271 ? -17.459 18.911 -15.752 1.00 74.25 271 ARG A N 1
ATOM 2098 C CA . ARG A 1 271 ? -17.313 19.305 -17.168 1.00 74.25 271 ARG A CA 1
ATOM 2099 C C . ARG A 1 271 ? -16.006 18.841 -17.806 1.00 74.25 271 ARG A C 1
ATOM 2101 O O . ARG A 1 271 ? -15.965 18.634 -19.019 1.00 74.25 271 ARG A O 1
ATOM 2108 N N . SER A 1 272 ? -14.926 18.743 -17.031 1.00 78.12 272 SER A N 1
ATOM 2109 C CA . SER A 1 272 ? -13.651 18.230 -17.538 1.00 78.12 272 SER A CA 1
ATOM 2110 C C . SER A 1 272 ? -13.742 16.735 -17.839 1.00 78.12 272 SER A C 1
ATOM 2112 O O . SER A 1 272 ? -13.205 16.298 -18.854 1.00 78.12 272 SER A O 1
ATOM 2114 N N . LEU A 1 273 ? -14.435 15.969 -16.994 1.00 81.75 273 LEU A N 1
ATOM 2115 C CA . LEU A 1 273 ? -14.626 14.531 -17.167 1.00 81.75 273 LEU A CA 1
ATOM 2116 C C . LEU A 1 273 ? -15.463 14.227 -18.416 1.00 81.75 273 LEU A C 1
ATOM 2118 O O . LEU A 1 273 ? -15.039 13.437 -19.261 1.00 81.75 273 LEU A O 1
ATOM 2122 N N . ASP A 1 274 ? -16.588 14.924 -18.589 1.00 82.75 274 ASP A N 1
ATOM 2123 C CA . ASP A 1 274 ? -17.455 14.762 -19.764 1.00 82.75 274 ASP A CA 1
ATOM 2124 C C . ASP A 1 274 ? -16.700 15.042 -21.068 1.00 82.75 274 ASP A C 1
ATOM 2126 O O . ASP A 1 274 ? -16.866 14.347 -22.071 1.00 82.75 274 ASP A O 1
ATOM 2130 N N . LYS A 1 275 ? -15.807 16.037 -21.050 1.00 82.38 275 LYS A N 1
ATOM 2131 C CA . LYS A 1 275 ? -14.982 16.381 -22.210 1.00 82.38 275 LYS A CA 1
ATOM 2132 C C . LYS A 1 275 ? -13.954 15.296 -22.537 1.00 82.38 275 LYS A C 1
ATOM 2134 O O . LYS A 1 275 ? -13.756 15.006 -23.713 1.00 82.38 275 LYS A O 1
ATOM 2139 N N . THR A 1 276 ? -13.342 14.681 -21.522 1.00 79.94 276 THR A N 1
ATOM 2140 C CA . THR A 1 276 ? -12.407 13.560 -21.724 1.00 79.94 276 THR A CA 1
ATOM 2141 C C . THR A 1 276 ? -13.102 12.298 -22.225 1.00 79.94 276 THR A C 1
ATOM 2143 O O . THR A 1 276 ? -12.532 11.577 -23.036 1.00 79.94 276 THR A O 1
ATOM 2146 N N . LEU A 1 277 ? -14.349 12.052 -21.813 1.00 83.88 277 LEU A N 1
ATOM 2147 C CA . LEU A 1 277 ? -15.115 10.891 -22.266 1.00 83.88 277 LEU A CA 1
ATOM 2148 C C . LEU A 1 277 ? -15.433 10.978 -23.767 1.00 83.88 277 LEU A C 1
ATOM 2150 O O . LEU A 1 277 ? -15.237 10.016 -24.502 1.00 83.88 277 LEU A O 1
ATOM 2154 N N . VAL A 1 278 ? -15.830 12.166 -24.236 1.00 86.50 278 VAL A N 1
ATOM 2155 C CA . VAL A 1 278 ? -16.095 12.426 -25.661 1.00 86.50 278 VAL A CA 1
ATOM 2156 C C . VAL A 1 278 ? -14.831 12.284 -26.520 1.00 86.50 278 VAL A C 1
ATOM 2158 O O . VAL A 1 278 ? -14.913 11.826 -27.658 1.00 86.50 278 VAL A O 1
ATOM 2161 N N . GLU A 1 279 ? -13.665 12.670 -25.997 1.00 79.12 279 GLU A N 1
ATOM 2162 C CA . GLU A 1 279 ? -12.384 12.532 -26.704 1.00 79.12 279 GLU A CA 1
ATOM 2163 C C . GLU A 1 279 ? -11.969 11.059 -26.844 1.00 79.12 279 GLU A C 1
ATOM 2165 O O . GLU A 1 279 ? -11.594 10.637 -27.937 1.00 79.12 279 GLU A O 1
ATOM 2170 N N . ILE A 1 280 ? -12.153 10.258 -25.788 1.00 84.62 280 ILE A N 1
ATOM 2171 C CA . ILE A 1 280 ? -11.896 8.809 -25.804 1.00 84.62 280 ILE A CA 1
ATOM 2172 C C . ILE A 1 280 ? -12.833 8.093 -26.787 1.00 84.62 280 ILE A C 1
ATOM 2174 O O . ILE A 1 280 ? -12.371 7.269 -27.574 1.00 84.62 280 ILE A O 1
ATOM 2178 N N . ASP A 1 281 ? -14.128 8.424 -26.799 1.00 85.69 281 ASP A N 1
ATOM 2179 C CA . ASP A 1 281 ? -15.092 7.819 -27.729 1.00 85.69 281 ASP A CA 1
ATOM 2180 C C . ASP A 1 281 ? -14.763 8.139 -29.199 1.00 85.69 281 ASP A C 1
ATOM 2182 O O . ASP A 1 281 ? -14.933 7.294 -30.085 1.00 85.69 281 ASP A O 1
ATOM 2186 N N . ALA A 1 282 ? -14.261 9.348 -29.475 1.00 81.19 282 ALA A N 1
ATOM 2187 C CA . ALA A 1 282 ? -13.826 9.742 -30.811 1.00 81.19 282 ALA A CA 1
ATOM 2188 C C . ALA A 1 282 ? -12.544 9.009 -31.245 1.00 81.19 282 ALA A C 1
ATOM 2190 O O . ALA A 1 282 ? -12.450 8.579 -32.396 1.00 81.19 282 ALA A O 1
ATOM 2191 N N . GLU A 1 283 ? -11.580 8.831 -30.341 1.00 77.50 283 GLU A N 1
ATOM 2192 C CA . GLU A 1 283 ? -10.331 8.111 -30.615 1.00 77.50 283 GLU A CA 1
ATOM 2193 C C . GLU A 1 283 ? -10.590 6.616 -30.873 1.00 77.50 283 GLU A C 1
ATOM 2195 O O . GLU A 1 283 ? -10.121 6.070 -31.875 1.00 77.50 283 GLU A O 1
ATOM 2200 N N . LEU A 1 284 ? -11.464 5.989 -30.076 1.00 72.69 284 LEU A N 1
ATOM 2201 C CA . LEU A 1 284 ? -11.908 4.601 -30.268 1.00 72.69 284 LEU A CA 1
ATOM 2202 C C . LEU A 1 284 ? -12.643 4.392 -31.601 1.00 72.69 284 LEU A C 1
ATOM 2204 O O . LEU A 1 284 ? -12.473 3.361 -32.258 1.00 72.69 284 LEU A O 1
ATOM 2208 N N . ALA A 1 285 ? -13.460 5.358 -32.030 1.00 75.94 285 ALA A N 1
ATOM 2209 C CA . ALA A 1 285 ? -14.154 5.286 -33.315 1.00 75.94 285 ALA A CA 1
ATOM 2210 C C . ALA A 1 285 ? -13.188 5.385 -34.510 1.00 75.94 285 ALA A C 1
ATOM 2212 O O . ALA A 1 285 ? -13.402 4.721 -35.528 1.00 75.94 285 ALA A O 1
ATOM 2213 N N . VAL A 1 286 ? -12.121 6.180 -34.388 1.00 73.50 286 VAL A N 1
ATOM 2214 C CA . VAL A 1 286 ? -11.079 6.315 -35.418 1.00 73.50 286 VAL A CA 1
ATOM 2215 C C . VAL A 1 286 ? -10.202 5.063 -35.481 1.00 73.50 286 VAL A C 1
ATOM 2217 O O . VAL A 1 286 ? -9.922 4.578 -36.577 1.00 73.50 286 VAL A O 1
ATOM 2220 N N . GLU A 1 287 ? -9.829 4.492 -34.335 1.00 66.06 287 GLU A N 1
ATOM 2221 C CA . GLU A 1 287 ? -9.045 3.252 -34.268 1.00 66.06 287 GLU A CA 1
ATOM 2222 C C . GLU A 1 287 ? -9.817 2.065 -34.864 1.00 66.06 287 GLU A C 1
ATOM 2224 O O . GLU A 1 287 ? -9.307 1.346 -35.727 1.00 66.06 287 GLU A O 1
ATOM 2229 N N . LYS A 1 288 ? -11.107 1.936 -34.533 1.00 66.56 288 LYS A N 1
ATOM 2230 C CA . LYS A 1 288 ? -11.969 0.881 -35.085 1.00 66.56 288 LYS A CA 1
ATOM 2231 C C . LYS A 1 288 ? -12.222 1.030 -36.592 1.00 66.56 288 LYS A C 1
ATOM 2233 O O . LYS A 1 288 ? -12.464 0.036 -37.273 1.00 66.56 288 LYS A O 1
ATOM 2238 N N . ALA A 1 289 ? -12.164 2.248 -37.135 1.00 60.25 289 ALA A N 1
ATOM 2239 C CA . ALA A 1 289 ? -12.274 2.487 -38.576 1.00 60.25 289 ALA A CA 1
ATOM 2240 C C . ALA A 1 289 ? -10.976 2.160 -39.340 1.00 60.25 289 ALA A C 1
ATOM 2242 O O . ALA A 1 289 ? -11.037 1.855 -40.530 1.00 60.25 289 ALA A O 1
ATOM 2243 N N . ALA A 1 290 ? -9.817 2.190 -38.673 1.00 59.28 290 ALA A N 1
ATOM 2244 C CA . ALA A 1 290 ? -8.532 1.815 -39.263 1.00 59.28 290 ALA A CA 1
ATOM 2245 C C . ALA A 1 290 ? -8.295 0.291 -39.273 1.00 59.28 290 ALA A C 1
ATOM 2247 O O . ALA A 1 290 ? -7.575 -0.205 -40.139 1.00 59.28 290 ALA A O 1
ATOM 2248 N N . GLU A 1 291 ? -8.917 -0.458 -38.355 1.00 51.59 291 GLU A N 1
ATOM 2249 C CA . GLU A 1 291 ? -8.768 -1.920 -38.261 1.00 51.59 291 GLU A CA 1
ATOM 2250 C C . GLU A 1 291 ? -9.656 -2.700 -39.255 1.00 51.59 291 GLU A C 1
ATOM 2252 O O . GLU A 1 291 ? -9.374 -3.852 -39.582 1.00 51.59 291 GLU A O 1
ATOM 2257 N N . VAL A 1 292 ? -10.691 -2.073 -39.827 1.00 56.88 292 VAL A N 1
ATOM 2258 C CA . VAL A 1 292 ? -11.538 -2.693 -40.863 1.00 56.88 292 VAL A CA 1
ATOM 2259 C C . VAL A 1 292 ? -11.022 -2.328 -42.260 1.00 56.88 292 VAL A C 1
ATOM 2261 O O . VAL A 1 292 ? -11.649 -1.583 -43.011 1.00 56.88 292 VAL A O 1
ATOM 2264 N N . ILE A 1 293 ? -9.866 -2.881 -42.634 1.00 54.22 293 ILE A N 1
ATOM 2265 C CA . ILE A 1 293 ? -9.481 -3.015 -44.047 1.00 54.22 293 ILE A CA 1
ATOM 2266 C C . ILE A 1 293 ? -10.154 -4.295 -44.577 1.00 54.22 293 ILE A C 1
ATOM 2268 O O . ILE A 1 293 ? -9.889 -5.372 -44.038 1.00 54.22 293 ILE A O 1
ATOM 2272 N N . PRO A 1 294 ? -11.007 -4.241 -45.617 1.00 47.06 294 PRO A N 1
ATOM 2273 C CA . PRO A 1 294 ? -11.608 -5.443 -46.180 1.00 47.06 294 PRO A CA 1
ATOM 2274 C C . PRO A 1 294 ? -10.529 -6.299 -46.853 1.00 47.06 294 PRO A C 1
ATOM 2276 O O . PRO A 1 294 ? -9.877 -5.863 -47.803 1.00 47.06 294 PRO A O 1
ATOM 2279 N N . GLN A 1 295 ? -10.360 -7.536 -46.382 1.00 48.16 295 GLN A N 1
ATOM 2280 C CA . GLN A 1 295 ? -9.694 -8.593 -47.139 1.00 48.16 295 GLN A CA 1
ATOM 2281 C C . GLN A 1 295 ? -10.549 -8.956 -48.362 1.00 48.16 295 GLN A C 1
ATOM 2283 O O . GLN A 1 295 ? -11.308 -9.918 -48.324 1.00 48.16 295 GLN A O 1
ATOM 2288 N N . GLU A 1 296 ? -10.434 -8.205 -49.455 1.00 49.38 296 GLU A N 1
ATOM 2289 C CA . GLU A 1 296 ? -10.931 -8.661 -50.755 1.00 49.38 296 GLU A CA 1
ATOM 2290 C C . GLU A 1 296 ? -10.129 -8.052 -51.918 1.00 49.38 296 GLU A C 1
ATOM 2292 O O . GLU A 1 296 ? -10.417 -6.957 -52.394 1.00 49.38 296 GLU A O 1
ATOM 2297 N N . SER A 1 297 ? -9.075 -8.756 -52.348 1.00 45.47 297 SER A N 1
ATOM 2298 C CA . SER A 1 297 ? -8.486 -8.758 -53.706 1.00 45.47 297 SER A CA 1
ATOM 2299 C C . SER A 1 297 ? -7.114 -9.432 -53.658 1.00 45.47 297 SER A C 1
ATOM 2301 O O . SER A 1 297 ? -6.301 -9.125 -52.798 1.00 45.47 297 SER A O 1
ATOM 2303 N N . ALA A 1 298 ? -6.709 -10.297 -54.567 1.00 46.03 298 ALA A N 1
ATOM 2304 C CA . ALA A 1 298 ? -7.419 -11.045 -55.574 1.00 46.03 298 ALA A CA 1
ATOM 2305 C C . ALA A 1 298 ? -6.507 -12.236 -55.878 1.00 46.03 298 ALA A C 1
ATOM 2307 O O . ALA A 1 298 ? -5.292 -12.109 -56.032 1.00 46.03 298 ALA A O 1
ATOM 2308 N N . GLU A 1 299 ? -7.132 -13.394 -55.922 1.00 49.75 299 GLU A N 1
ATOM 2309 C CA . GLU A 1 299 ? -6.683 -14.588 -56.607 1.00 49.75 299 GLU A CA 1
ATOM 2310 C C . GLU A 1 299 ? -6.238 -14.251 -58.044 1.00 49.75 299 GLU A C 1
ATOM 2312 O O . GLU A 1 299 ? -6.876 -13.425 -58.693 1.00 49.75 299 GLU A O 1
ATOM 2317 N N . VAL A 1 300 ? -5.140 -14.872 -58.510 1.00 39.03 300 VAL A N 1
ATOM 2318 C CA . VAL A 1 300 ? -4.845 -15.318 -59.897 1.00 39.03 300 VAL A CA 1
ATOM 2319 C C . VAL A 1 300 ? -3.324 -15.337 -60.127 1.00 39.03 300 VAL A C 1
ATOM 2321 O O . VAL A 1 300 ? -2.712 -14.315 -60.410 1.00 39.03 300 VAL A O 1
ATOM 2324 N N . GLN A 1 301 ? -2.706 -16.520 -60.023 1.00 39.00 301 GLN A N 1
ATOM 2325 C CA . GLN A 1 301 ? -2.108 -17.224 -61.173 1.00 39.00 301 GLN A CA 1
ATOM 2326 C C . GLN A 1 301 ? -1.453 -18.537 -60.722 1.00 39.00 301 GLN A C 1
ATOM 2328 O O . GLN A 1 301 ? -0.278 -18.620 -60.372 1.00 39.00 301 GLN A O 1
ATOM 2333 N N . THR A 1 302 ? -2.249 -19.599 -60.774 1.00 42.34 302 THR A N 1
ATOM 2334 C CA . THR A 1 302 ? -1.764 -20.965 -60.939 1.00 42.34 302 THR A CA 1
ATOM 2335 C C . THR A 1 302 ? -1.493 -21.179 -62.425 1.00 42.34 302 THR A C 1
ATOM 2337 O O . THR A 1 302 ? -2.409 -21.034 -63.230 1.00 42.34 302 THR A O 1
ATOM 2340 N N . GLN A 1 303 ? -0.271 -21.559 -62.795 1.00 40.03 303 GLN A N 1
ATOM 2341 C CA . GLN A 1 303 ? -0.045 -22.487 -63.907 1.00 40.03 303 GLN A CA 1
ATOM 2342 C C . GLN A 1 303 ? 1.358 -23.091 -63.802 1.00 40.03 303 GLN A C 1
ATOM 2344 O O . GLN A 1 303 ? 2.346 -22.587 -64.326 1.00 40.03 303 GLN A O 1
ATOM 2349 N N . ILE A 1 304 ? 1.409 -24.205 -63.076 1.00 46.91 304 ILE A N 1
ATOM 2350 C CA . ILE A 1 304 ? 2.366 -25.278 -63.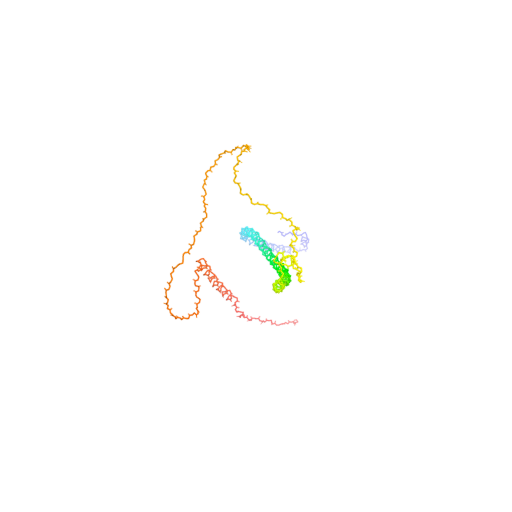316 1.00 46.91 304 ILE A CA 1
ATOM 2351 C C . ILE A 1 304 ? 1.859 -26.002 -64.568 1.00 46.91 304 ILE A C 1
ATOM 2353 O O . ILE A 1 304 ? 0.698 -26.409 -64.608 1.00 46.91 304 ILE A O 1
ATOM 2357 N N . ALA A 1 305 ? 2.714 -26.146 -65.576 1.00 39.28 305 ALA A N 1
ATOM 2358 C CA . ALA A 1 305 ? 2.487 -27.021 -66.721 1.00 39.28 305 ALA A CA 1
ATOM 2359 C C . ALA A 1 305 ? 3.641 -28.042 -66.836 1.00 39.28 305 ALA A C 1
ATOM 2361 O O . ALA A 1 305 ? 4.738 -27.769 -66.339 1.00 39.28 305 ALA A O 1
ATOM 2362 N N . PRO A 1 306 ? 3.377 -29.230 -67.411 1.00 50.97 306 PRO A N 1
ATOM 2363 C CA . PRO A 1 306 ? 3.995 -30.497 -67.017 1.00 50.97 306 PRO A CA 1
ATOM 2364 C C . PRO A 1 306 ? 5.085 -31.001 -67.981 1.00 50.97 306 PRO A C 1
ATOM 2366 O O . PRO A 1 306 ? 5.131 -30.558 -69.120 1.00 50.97 306 PRO A O 1
ATOM 2369 N N . GLU A 1 307 ? 5.892 -31.949 -67.467 1.00 44.75 307 GLU A N 1
ATOM 2370 C CA . GLU A 1 307 ? 6.632 -33.080 -68.089 1.00 44.75 307 GLU A CA 1
ATOM 2371 C C . GLU A 1 307 ? 7.311 -32.882 -69.470 1.00 44.75 307 GLU A C 1
ATOM 2373 O O . GLU A 1 307 ? 6.808 -32.239 -70.376 1.00 44.75 307 GLU A O 1
ATOM 2378 N N . THR A 1 308 ? 8.489 -33.450 -69.757 1.00 40.75 308 THR A N 1
ATOM 2379 C CA . THR A 1 308 ? 8.610 -34.844 -70.229 1.00 40.75 308 THR A CA 1
ATOM 2380 C C . THR A 1 308 ? 10.096 -35.228 -70.353 1.00 40.75 308 THR A C 1
ATOM 2382 O O . THR A 1 308 ? 10.902 -34.463 -70.882 1.00 40.75 308 THR A O 1
ATOM 2385 N N . LYS A 1 309 ? 10.452 -36.434 -69.891 1.00 51.41 309 LYS A N 1
ATOM 2386 C CA . LYS A 1 309 ? 11.629 -37.197 -70.339 1.00 51.41 309 LYS A CA 1
ATOM 2387 C C . LYS A 1 309 ? 11.246 -37.975 -71.600 1.00 51.41 309 LYS A C 1
ATOM 2389 O O . LYS A 1 309 ? 10.320 -38.766 -71.495 1.00 51.41 309 LYS A O 1
ATOM 2394 N N . GLU A 1 310 ? 12.016 -37.891 -72.681 1.00 49.16 310 GLU A N 1
ATOM 2395 C CA . GLU A 1 310 ? 12.388 -39.076 -73.474 1.00 49.16 310 GLU A CA 1
ATOM 2396 C C . GLU A 1 310 ? 13.519 -38.772 -74.472 1.00 49.16 310 GLU A C 1
ATOM 2398 O O . GLU A 1 310 ? 13.518 -37.711 -75.090 1.00 49.16 310 GLU A O 1
ATOM 2403 N N . SER A 1 311 ? 14.424 -39.757 -74.571 1.00 46.84 311 SER A N 1
ATOM 2404 C CA . SER A 1 311 ? 15.336 -40.141 -75.670 1.00 46.84 311 SER A CA 1
ATOM 2405 C C . SER A 1 311 ? 16.338 -39.157 -76.275 1.00 46.84 311 SER A C 1
ATOM 2407 O O . SER A 1 311 ? 15.950 -38.241 -77.026 1.00 46.84 311 SER A O 1
#

Organism: Camellia sinensis (NCBI:txid4442)

Radius of gyration: 67.42 Å; chains: 1; bounding box: 132×82×186 Å

Sequence (311 aa):
MALLLPGDLERNAEYSEYENYALMLQHSVQAIQHAHLFSMQAFETREKLPDIKREVSALKKENKAVLTKMKKLEDQAEAATKAQQMVEEKTESAEAIKKVTEAEKRDAEVKKDQAEKELEEALATKNAEITEADEKAYAQGMADVAEDYKLQVRQACNRGFSLGWMSLAKKLNVPEDSPLLKAEAIPLPFPPPAPPSSQAEDESESEAEDEDNNEDEALVRKSKDATEAKSPPPTEQVMDLTLDEEGDEVGEAPREAVTGHLSSDLLLAERSLDKTLVEIDAELAVEKAAEVIPQESAEVQTQIAPETKES

pLDDT: mean 74.48, std 22.79, range [29.41, 98.31]

Secondary structure (DSSP, 8-state):
-----HHHHHHHTTS-HHHHHHHHHHHHHHHHHHHHHHHHHHHHHHHHHHHHHHHHHHHHHHHHHHHHHHHHHHHHHHHHHHHHHHHHHHHHHHHHHHHHHHHHHHHHHHHHHHHHHHHHHHHHHHHHHHHHHHHHHHHHHHHHHHHHHHHHHHHHHHHHHHHHHHHHHHHTT--TTSGGGSGGGS--SSPPPPPP-------------------------------------------------------------------HHHHHHHHHHHHHHHHHHHHHHHHHHHH--------------------

Foldseek 3Di:
DPPCDPVNVVVLVPDDPVVSVVVVVVVVVVVVVVVVVVVVVVVVCVVCVVVVVVVVVVVVVVVVVVVVVVVVVVVVVVVVVVVVVVVVVVVVVVVVVVVVVVVVVVVVVVVVVVVVVVVVVVVVVVVVVVVVVVVVVVVVVVVVVVVVVVLVVLVVQQVVVLVVQLVVCVVVVPDPPDCSNDSVSPPGPDDHDDDPDPPDDPDDDDDDDDDDDDDDDDDDDDDDDDDDDDDDDDDDDDDDDDDDDDDDDDDDDDDDPPPPPDPPVVVVVVVVVVVVVVVVVVVVVVVVVVPPDDPDDDDDDDDDDDDDDDD